Protein AF-A0A4S9K891-F1 (afdb_monomer)

Sequence (338 aa):
MLDEIPIQDQYVFTSLRYDGSMKRNAQNPVCCPDSKAAYLIKYHYERLVTAADHLGWYDTNKRLKGPVDLFTRIQTAVAEHKKKTGNKCPFKVRVCLRHSGKMEIGVEPIMATKQPLLFPTTLDLAKCSGEAASQHPIFKAVLDVLPTRTTTFTRDKTHYRTMYNYARQCAQIQSYQDAKEVILFNRDNQVMDGSITTPYFYRDGKWMTPHRDCGGQQGTTRRWAIDQGICHAGIIDISTIKHDEIIWLSNGVKGFFTARFVACNDRLARTPSYESRISHVSRSDSGIDEKHSLRPHQDEVAEDDIEPTRQKWTAEPGAEDFRNTAFTLDVFERALKL

InterPro domains:
  IPR001544 Aminotransferase class IV [PF01063] (38-257)
  IPR036038 Aminotransferase-like, PLP-dependent enzymes [SSF56752] (38-256)
  IPR043132 Branched-chain-amino-acid aminotransferase-like, C-terminal [G3DSA:3.20.10.10] (129-262)

Secondary structure (DSSP, 8-state):
---PPPTTT-EEEEEEEE-TTPPP-TTS--SSGGGGGBTTHHHHHHHHHHHHHHTT-HHHHHH--HHHHHHHHHHHHHHHHHHHH---S-EEEEEEEETT--EEEEEEE----SPPB-S-S---TTT--SGGG-SS-SEEEEE-SSPPPP-HHHHS-BS--HHHHHHHHHTT---SSSSEEEEEE-TTSBEEEESSSEEEEEETTEEEEE-GGGT----HHHHHHHHTTSSEEE--BGGGPPTT-EEEEEETTTEEEEEEE---HHHHTTS--GGGGSSSS-------------------------------------------------SSGGGS--

pLDDT: mean 79.16, std 25.82, range [25.12, 98.5]

Foldseek 3Di:
DPPDDPLQRKWFKAKAKFAQPQDDDPLQDDPDPSCSRTRNLQLRLVLRVVLCVVVVLVQLVVLSPHSVSVSVVQVVVVVVVCVVPVDNAMWIWMWIAGSNNDIDIDIHHDPDPFDFDADDLALPLVPDPGLLSDLDQPAEEEEFLDADAFDSCFAGRIPPLVVLVVSCVSVVNPDPPDSYWYWHFHPVQWTAAISAWWKWADDPNFIETEASVSRHYPASLNVSCVVSVRGYYDTDHNVPDDQQGWMWIAHNYRHIGIHGYHYDPVSNVSNPDPPPPPPPDDDDDDDDDDDDDDDDDDDDDDDDDDDDDDDDDDDDDDDDDDDDDDDDDDPPPVPPPD

Mean predicted aligned error: 12.57 Å

Structure (mmCIF, N/CA/C/O backbone):
data_AF-A0A4S9K891-F1
#
_entry.id   AF-A0A4S9K891-F1
#
loop_
_atom_site.group_PDB
_atom_site.id
_atom_site.type_symbol
_atom_site.label_atom_id
_atom_site.label_alt_id
_atom_site.label_comp_id
_atom_site.label_asym_id
_atom_site.label_entity_id
_atom_site.label_seq_id
_atom_site.pdbx_PDB_ins_code
_atom_site.Cartn_x
_atom_site.Cartn_y
_atom_site.Cartn_z
_atom_site.occupancy
_atom_site.B_iso_or_equiv
_atom_site.auth_seq_id
_atom_site.auth_comp_id
_atom_site.auth_asym_id
_atom_site.auth_atom_id
_atom_site.pdbx_PDB_model_num
ATOM 1 N N . MET A 1 1 ? 27.235 11.528 9.935 1.00 38.78 1 MET A N 1
ATOM 2 C CA . MET A 1 1 ? 26.208 10.704 10.598 1.00 38.78 1 MET A CA 1
ATOM 3 C C . MET A 1 1 ? 24.891 11.421 10.383 1.00 38.78 1 MET A C 1
ATOM 5 O O . MET A 1 1 ? 24.804 12.569 10.780 1.00 38.78 1 MET A O 1
ATOM 9 N N . LEU A 1 2 ? 23.947 10.844 9.632 1.00 41.75 2 LEU A N 1
ATOM 10 C CA . LEU A 1 2 ? 22.578 11.372 9.614 1.00 41.75 2 LEU A CA 1
ATOM 11 C C . LEU A 1 2 ? 22.010 11.072 10.999 1.00 41.75 2 LEU A C 1
ATOM 13 O O . LEU A 1 2 ? 22.026 9.902 11.377 1.00 41.75 2 LEU A O 1
ATOM 17 N N . ASP A 1 3 ? 21.615 12.106 11.737 1.00 45.03 3 ASP A N 1
ATOM 18 C CA . ASP A 1 3 ? 21.125 12.002 13.112 1.00 45.03 3 ASP A CA 1
ATOM 19 C C . ASP A 1 3 ? 20.138 10.838 13.240 1.00 45.03 3 ASP A C 1
ATOM 21 O O . ASP A 1 3 ? 19.097 10.800 12.574 1.00 45.03 3 ASP A O 1
ATOM 25 N N . GLU A 1 4 ? 20.502 9.838 14.044 1.00 72.62 4 GLU A N 1
ATOM 26 C CA . GLU A 1 4 ? 19.615 8.717 14.314 1.00 72.62 4 GLU A CA 1
ATOM 27 C C . GLU A 1 4 ? 18.370 9.266 15.010 1.00 72.62 4 GLU A C 1
ATOM 29 O O . GLU A 1 4 ? 18.454 9.887 16.069 1.00 72.62 4 GLU A O 1
ATOM 34 N N . ILE A 1 5 ? 17.203 9.063 14.392 1.00 78.00 5 ILE A N 1
ATOM 35 C CA . ILE A 1 5 ? 15.927 9.448 14.994 1.00 78.00 5 ILE A CA 1
ATOM 36 C C . ILE A 1 5 ? 15.831 8.725 16.341 1.00 78.00 5 ILE A C 1
ATOM 38 O O . ILE A 1 5 ? 15.883 7.486 16.347 1.00 78.00 5 ILE A O 1
ATOM 42 N N . PRO A 1 6 ? 15.675 9.449 17.464 1.00 85.56 6 PRO A N 1
ATOM 43 C CA . PRO A 1 6 ? 15.623 8.828 18.777 1.00 85.56 6 PRO A CA 1
ATOM 44 C C . PRO A 1 6 ? 14.535 7.755 18.837 1.00 85.56 6 PRO A C 1
ATOM 46 O O . PRO A 1 6 ? 13.458 7.927 18.264 1.00 85.56 6 PRO A O 1
ATOM 49 N N . ILE A 1 7 ? 14.783 6.642 19.533 1.00 85.12 7 ILE A N 1
ATOM 50 C CA . ILE A 1 7 ? 13.867 5.486 19.553 1.00 85.12 7 ILE A CA 1
ATOM 51 C C . ILE A 1 7 ? 12.434 5.857 19.979 1.00 85.12 7 ILE A C 1
ATOM 53 O O . ILE A 1 7 ? 11.468 5.270 19.492 1.00 85.12 7 ILE A O 1
ATOM 57 N N . GLN A 1 8 ? 12.277 6.876 20.830 1.00 85.12 8 GLN A N 1
ATOM 58 C CA . GLN A 1 8 ? 10.982 7.421 21.250 1.00 85.12 8 GLN A CA 1
ATOM 59 C C . GLN A 1 8 ? 10.178 8.074 20.109 1.00 85.12 8 GLN A C 1
ATOM 61 O O . GLN A 1 8 ? 8.939 8.065 20.122 1.00 85.12 8 GLN A O 1
ATOM 66 N N . ASP A 1 9 ? 10.874 8.597 19.103 1.00 86.56 9 ASP A N 1
ATOM 67 C CA . ASP A 1 9 ? 10.296 9.272 17.944 1.00 86.56 9 ASP A CA 1
ATOM 68 C C . ASP A 1 9 ? 10.039 8.311 16.785 1.00 86.56 9 ASP A C 1
ATOM 70 O O . ASP A 1 9 ? 9.237 8.604 15.892 1.00 86.56 9 ASP A O 1
ATOM 74 N N . GLN A 1 10 ? 10.642 7.123 16.839 1.00 92.00 10 GLN A N 1
ATOM 75 C CA . GLN A 1 10 ? 10.408 6.065 15.877 1.00 92.00 10 GLN A CA 1
ATOM 76 C C . GLN A 1 10 ? 9.012 5.457 16.043 1.00 92.00 10 GLN A C 1
ATOM 78 O O . GLN A 1 10 ? 8.522 5.171 17.138 1.00 92.00 10 GLN A O 1
ATOM 83 N N . TYR A 1 11 ? 8.365 5.201 14.910 1.00 94.50 11 TYR A N 1
ATOM 84 C CA . TYR A 1 11 ? 7.115 4.453 14.860 1.00 94.50 11 TYR A CA 1
ATOM 85 C C . TYR A 1 11 ? 7.029 3.578 13.610 1.00 94.50 11 TYR A C 1
ATOM 87 O O . TYR A 1 11 ? 7.582 3.900 12.549 1.00 94.50 11 TYR A O 1
ATOM 95 N N . VAL A 1 12 ? 6.281 2.486 13.733 1.00 95.69 12 VAL A N 1
ATOM 96 C CA . VAL A 1 12 ? 5.716 1.739 12.606 1.00 95.69 12 VAL A CA 1
ATOM 97 C C . VAL A 1 12 ? 4.295 2.227 12.379 1.00 95.69 12 VAL A C 1
ATOM 99 O O . VAL A 1 12 ? 3.642 2.725 13.297 1.00 95.69 12 VAL A O 1
ATOM 102 N N . PHE A 1 13 ? 3.797 2.156 11.150 1.00 97.25 13 PHE A N 1
ATOM 103 C CA . PHE A 1 13 ? 2.451 2.634 10.882 1.00 97.25 13 PHE A CA 1
ATOM 104 C C . PHE A 1 13 ? 1.720 1.852 9.809 1.00 97.25 13 PHE A C 1
ATOM 106 O O . PHE A 1 13 ? 2.273 1.182 8.939 1.00 97.25 13 PHE A O 1
ATOM 113 N N . THR A 1 14 ? 0.407 2.000 9.852 1.00 98.19 14 THR A N 1
ATOM 114 C CA . THR A 1 14 ? -0.519 1.424 8.899 1.00 98.19 14 THR A CA 1
ATOM 115 C C . THR A 1 14 ? -1.527 2.491 8.482 1.00 98.19 14 THR A C 1
ATOM 117 O O . THR A 1 14 ? -1.880 3.372 9.263 1.00 98.19 14 THR A O 1
ATOM 120 N N . SER A 1 15 ? -1.963 2.467 7.225 1.00 98.00 15 SER A N 1
ATOM 121 C CA . SER A 1 15 ? -3.046 3.330 6.747 1.00 98.00 15 SER A CA 1
ATOM 122 C C . SER A 1 15 ? -4.085 2.491 6.031 1.00 98.00 15 SER A C 1
ATOM 124 O O . SER A 1 15 ? -3.709 1.701 5.158 1.00 98.00 15 SER A O 1
ATOM 126 N N . LEU A 1 16 ? -5.349 2.657 6.418 1.00 97.81 16 LEU A N 1
ATOM 127 C CA . LEU A 1 16 ? -6.479 1.905 5.883 1.00 97.81 16 LEU A CA 1
ATOM 128 C C . LEU A 1 16 ? -7.693 2.795 5.593 1.00 97.81 16 LEU A C 1
ATOM 130 O O . LEU A 1 16 ? -7.817 3.895 6.135 1.00 97.81 16 LEU A O 1
ATOM 134 N N . ARG A 1 17 ? -8.599 2.293 4.754 1.00 97.06 17 ARG A N 1
ATOM 135 C CA . ARG A 1 17 ? -9.936 2.849 4.544 1.00 97.06 17 ARG A CA 1
ATOM 136 C C . ARG A 1 17 ? -10.886 2.356 5.632 1.00 97.06 17 ARG A C 1
ATOM 138 O O . ARG A 1 17 ? -11.039 1.151 5.821 1.00 97.06 17 ARG A O 1
ATOM 145 N N . TYR A 1 18 ? -11.563 3.289 6.288 1.00 96.81 18 TYR A N 1
ATOM 146 C CA . TYR A 1 18 ? -12.709 3.029 7.147 1.00 96.81 18 TYR A CA 1
ATOM 147 C C . TYR A 1 18 ? -13.971 3.576 6.481 1.00 96.81 18 TYR A C 1
ATOM 149 O O . TYR A 1 18 ? -14.090 4.777 6.253 1.00 96.81 18 TYR A O 1
ATOM 157 N N . ASP A 1 19 ? -14.929 2.714 6.179 1.00 94.12 19 ASP A N 1
ATOM 158 C CA . ASP A 1 19 ? -16.190 3.083 5.548 1.00 94.12 19 ASP A CA 1
ATOM 159 C C . ASP A 1 19 ? -17.351 2.400 6.272 1.00 94.12 19 ASP A C 1
ATOM 161 O O . ASP A 1 19 ? -17.593 1.205 6.120 1.00 94.12 19 ASP A O 1
ATOM 165 N N . GLY A 1 20 ? -18.092 3.179 7.065 1.00 90.88 20 GLY A N 1
ATOM 166 C CA . GLY A 1 20 ? -19.238 2.669 7.822 1.00 90.88 20 GLY A CA 1
ATOM 167 C C . GLY A 1 20 ? -20.405 2.199 6.947 1.00 90.88 20 GLY A C 1
ATOM 168 O O . GLY A 1 20 ? -21.270 1.485 7.445 1.00 90.88 20 GLY A O 1
ATOM 169 N N . SER A 1 21 ? -20.432 2.579 5.665 1.00 89.75 21 SER A N 1
ATOM 170 C CA . SER A 1 21 ? -21.439 2.127 4.700 1.00 89.75 21 SER A CA 1
ATOM 171 C C . SER A 1 21 ? -21.055 0.818 3.998 1.00 89.75 21 SER A C 1
ATOM 173 O O . SER A 1 21 ? -21.876 0.239 3.282 1.00 89.75 21 SER A O 1
ATOM 175 N N . MET A 1 22 ? -19.827 0.323 4.210 1.00 88.88 22 MET A N 1
ATOM 176 C CA . MET A 1 22 ? -19.338 -0.888 3.559 1.00 88.88 22 MET A CA 1
ATOM 177 C C . MET A 1 22 ? -20.196 -2.097 3.949 1.00 88.88 22 MET A C 1
ATOM 179 O O . MET A 1 22 ? -20.335 -2.457 5.124 1.00 88.88 22 MET A O 1
ATOM 183 N N . LYS A 1 23 ? -20.777 -2.746 2.935 1.00 87.62 23 LYS A N 1
ATOM 184 C CA . LYS A 1 23 ? -21.502 -4.008 3.108 1.00 87.62 23 LYS A CA 1
ATOM 185 C C . LYS A 1 23 ? -20.521 -5.117 3.486 1.00 87.62 23 LYS A C 1
ATOM 187 O O . LYS A 1 23 ? -19.347 -5.079 3.122 1.00 87.62 23 LYS A O 1
ATOM 192 N N . ARG A 1 24 ? -21.013 -6.128 4.207 1.00 86.75 24 ARG A N 1
ATOM 193 C CA . ARG A 1 24 ? -20.214 -7.319 4.515 1.00 86.75 24 ARG A CA 1
ATOM 194 C C . ARG A 1 24 ? -19.778 -7.967 3.199 1.00 86.75 24 ARG A C 1
ATOM 196 O O . ARG A 1 24 ? -20.611 -8.218 2.336 1.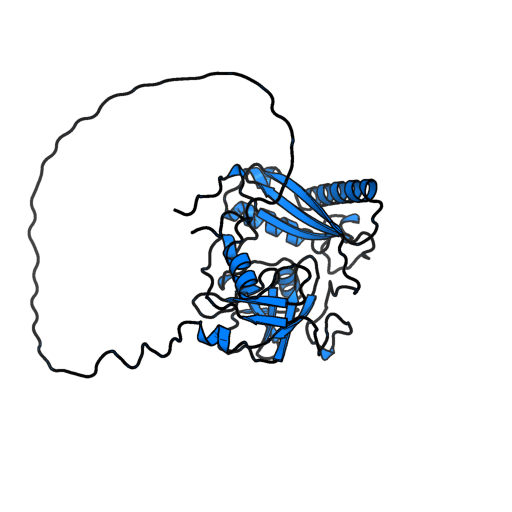00 86.75 24 ARG A O 1
ATOM 203 N N . ASN A 1 25 ? -18.486 -8.232 3.074 1.00 86.38 25 ASN A N 1
ATOM 204 C CA . ASN A 1 25 ? -17.896 -8.932 1.943 1.00 86.38 25 ASN A CA 1
ATOM 205 C C . ASN A 1 25 ? -17.096 -10.116 2.501 1.00 86.38 25 ASN A C 1
ATOM 207 O O . ASN A 1 25 ? -16.329 -9.933 3.444 1.00 86.38 25 ASN A O 1
ATOM 211 N N . ALA A 1 26 ? -17.295 -11.314 1.948 1.00 87.56 26 ALA A N 1
ATOM 212 C CA . ALA A 1 26 ? -16.595 -12.523 2.384 1.00 87.56 26 ALA A CA 1
ATOM 213 C C . ALA A 1 26 ? -15.068 -12.423 2.210 1.00 87.56 26 ALA A C 1
ATOM 215 O O . ALA A 1 26 ? -14.322 -13.009 2.987 1.00 87.56 26 ALA A O 1
ATOM 216 N N . GLN A 1 27 ? -14.609 -11.630 1.239 1.00 87.94 27 GLN A N 1
ATOM 217 C CA . GLN A 1 27 ? -13.196 -11.379 0.961 1.00 87.94 27 GLN A CA 1
ATOM 218 C C . GLN A 1 27 ? -12.569 -10.340 1.903 1.00 87.94 27 GLN A C 1
ATOM 220 O O . GLN A 1 27 ? -11.350 -10.184 1.891 1.00 87.94 27 GLN A O 1
ATOM 225 N N . ASN A 1 28 ? -13.358 -9.624 2.719 1.00 89.69 28 ASN A N 1
ATOM 226 C CA . ASN A 1 28 ? -12.824 -8.771 3.780 1.00 89.69 28 ASN A CA 1
ATOM 227 C C . ASN A 1 28 ? -12.731 -9.584 5.082 1.00 89.69 28 ASN A C 1
ATOM 229 O O . ASN A 1 28 ? -13.765 -9.783 5.727 1.00 89.69 28 ASN A O 1
ATOM 233 N N . PRO A 1 29 ? -11.545 -10.062 5.504 1.00 86.38 29 PRO A N 1
ATOM 234 C CA . PRO A 1 29 ? -11.434 -10.832 6.736 1.00 86.38 29 PRO A CA 1
ATOM 235 C C . PRO A 1 29 ? -11.768 -9.954 7.942 1.00 86.38 29 PRO A C 1
ATOM 237 O O . PRO A 1 29 ? -11.012 -9.055 8.319 1.00 86.38 29 PRO A O 1
ATOM 240 N N . VAL A 1 30 ? -12.916 -10.243 8.547 1.00 88.31 30 VAL A N 1
ATOM 241 C CA . VAL A 1 30 ? -13.419 -9.563 9.740 1.00 88.31 30 VAL A CA 1
ATOM 242 C C . VAL A 1 30 ? -12.829 -10.180 11.009 1.00 88.31 30 VAL A C 1
ATOM 244 O O . VAL A 1 30 ? -12.672 -11.395 11.100 1.00 88.31 30 VAL A O 1
ATOM 247 N N . CYS A 1 31 ? -12.521 -9.348 12.006 1.00 89.00 31 CYS A N 1
ATOM 248 C CA . CYS A 1 31 ? -12.166 -9.793 13.361 1.00 89.00 31 CYS A CA 1
ATOM 249 C C . CYS A 1 31 ? -13.372 -9.794 14.318 1.00 89.00 31 CYS A C 1
ATOM 251 O O . CYS A 1 31 ? -13.362 -10.492 15.325 1.00 89.00 31 CYS A O 1
ATOM 253 N N . CYS A 1 32 ? -14.418 -9.035 13.990 1.00 89.12 32 CYS A N 1
ATOM 254 C CA . CYS A 1 32 ? -15.720 -9.000 14.661 1.00 89.12 32 CYS A CA 1
ATOM 255 C C . CYS A 1 32 ? -16.811 -8.520 13.671 1.00 89.12 32 CYS A C 1
ATOM 257 O O . CYS A 1 32 ? -16.459 -7.971 12.619 1.00 89.12 32 CYS A O 1
ATOM 259 N N . PRO A 1 33 ? -18.120 -8.685 13.952 1.00 84.75 33 PRO A N 1
ATOM 260 C CA . PRO A 1 33 ? -19.192 -8.305 13.018 1.00 84.75 33 PRO A CA 1
ATOM 261 C C . PRO A 1 33 ? -19.110 -6.863 12.484 1.00 84.75 33 PRO A C 1
ATOM 263 O O . PRO A 1 33 ? -19.353 -6.626 11.296 1.00 84.75 33 PRO A O 1
ATOM 266 N N . ASP A 1 34 ? -18.692 -5.917 13.327 1.00 85.69 34 ASP A N 1
ATOM 267 C CA . ASP A 1 34 ? -18.594 -4.493 12.980 1.00 85.69 34 ASP A CA 1
ATOM 268 C C . ASP A 1 34 ? -17.342 -4.142 12.170 1.00 85.69 34 ASP A C 1
ATOM 270 O O . ASP A 1 34 ? -17.310 -3.135 11.456 1.00 85.69 34 ASP A O 1
ATOM 274 N N . SER A 1 35 ? -16.327 -5.008 12.196 1.00 90.88 35 SER A N 1
ATOM 275 C CA . SER A 1 35 ? -15.058 -4.771 11.501 1.00 90.88 35 SER A CA 1
ATOM 276 C C . SER A 1 35 ? -15.151 -4.792 9.976 1.00 90.88 35 SER A C 1
ATOM 278 O O . SER A 1 35 ? -14.193 -4.413 9.307 1.00 90.88 35 SER A O 1
ATOM 280 N N . LYS A 1 36 ? -16.327 -5.110 9.411 1.00 92.88 36 LYS A N 1
ATOM 281 C CA . LYS A 1 36 ? -16.625 -4.948 7.976 1.00 92.88 36 LYS A CA 1
ATOM 282 C C . LYS A 1 36 ? -16.351 -3.529 7.462 1.00 92.88 36 LYS A C 1
ATOM 284 O O . LYS A 1 36 ? -16.048 -3.372 6.286 1.00 92.88 36 LYS A O 1
ATOM 289 N N . ALA A 1 37 ? -16.450 -2.520 8.334 1.00 94.06 37 ALA A N 1
ATOM 290 C CA . ALA A 1 37 ? -16.191 -1.126 7.987 1.00 94.06 37 ALA A CA 1
ATOM 291 C C . ALA A 1 37 ? -14.698 -0.826 7.780 1.00 94.06 37 ALA A C 1
ATOM 293 O O . ALA A 1 37 ? -14.356 0.133 7.093 1.00 94.06 37 ALA A O 1
ATOM 294 N N . ALA A 1 38 ? -13.803 -1.623 8.366 1.00 96.44 38 ALA A N 1
ATOM 295 C CA . ALA A 1 38 ? -12.364 -1.468 8.220 1.00 96.44 38 ALA A CA 1
ATOM 296 C C . ALA A 1 38 ? -11.856 -2.387 7.103 1.00 96.44 38 ALA A C 1
ATOM 298 O O . ALA A 1 38 ? -11.936 -3.614 7.183 1.00 96.44 38 ALA A O 1
ATOM 299 N N . TYR A 1 39 ? -11.326 -1.788 6.041 1.00 97.06 39 TYR A N 1
ATOM 300 C CA . TYR A 1 39 ? -10.814 -2.535 4.899 1.00 97.06 39 TYR A CA 1
ATOM 301 C C . TYR A 1 39 ? -9.554 -3.326 5.290 1.00 97.06 39 TYR A C 1
ATOM 303 O O . TYR A 1 39 ? -8.565 -2.735 5.720 1.00 97.06 39 TYR A O 1
ATOM 311 N N . LEU A 1 40 ? -9.597 -4.658 5.146 1.00 96.88 40 LEU A N 1
ATOM 312 C CA . LEU A 1 40 ? -8.491 -5.601 5.377 1.00 96.88 40 LEU A CA 1
ATOM 313 C C . LEU A 1 40 ? -7.872 -5.541 6.785 1.00 96.88 40 LEU A C 1
ATOM 315 O O . LEU A 1 40 ? -6.660 -5.710 6.943 1.00 96.88 40 LEU A O 1
ATOM 319 N N . ILE A 1 41 ? -8.681 -5.300 7.823 1.00 96.50 41 ILE A N 1
ATOM 320 C CA . ILE A 1 41 ? -8.200 -5.027 9.190 1.00 96.50 41 ILE A CA 1
ATOM 321 C C . ILE A 1 41 ? -7.214 -6.075 9.730 1.00 96.50 41 ILE A C 1
ATOM 323 O O . ILE A 1 41 ? -6.214 -5.706 10.347 1.00 96.50 41 ILE A O 1
ATOM 327 N N . LYS A 1 42 ? -7.434 -7.365 9.440 1.00 94.75 42 LYS A N 1
ATOM 328 C CA . LYS A 1 42 ? -6.537 -8.454 9.857 1.00 94.75 42 LYS A CA 1
ATOM 329 C C . LYS A 1 42 ? -5.122 -8.282 9.289 1.00 94.75 42 LYS A C 1
ATOM 331 O O . LYS A 1 42 ? -4.154 -8.321 10.042 1.00 94.75 42 LYS A O 1
ATOM 336 N N . TYR A 1 43 ? -5.007 -7.979 7.996 1.00 97.19 43 TYR A N 1
ATOM 337 C CA . TYR A 1 43 ? -3.720 -7.720 7.345 1.00 97.19 43 TYR A CA 1
ATOM 338 C C . TYR A 1 43 ? -3.033 -6.470 7.901 1.00 97.19 43 TYR A C 1
ATOM 340 O O . TYR A 1 43 ? -1.809 -6.420 8.010 1.00 97.19 43 TYR A O 1
ATOM 348 N N . HIS A 1 44 ? -3.810 -5.441 8.252 1.00 97.62 44 HIS A N 1
ATOM 349 C CA . HIS A 1 44 ? -3.278 -4.224 8.861 1.00 97.62 44 HIS A CA 1
ATOM 350 C C . HIS A 1 44 ? -2.741 -4.466 10.279 1.00 97.62 44 HIS A C 1
ATOM 352 O O . HIS A 1 44 ? -1.704 -3.893 10.612 1.00 97.62 44 HIS A O 1
ATOM 358 N N . TYR A 1 45 ? -3.409 -5.310 11.074 1.00 96.38 45 TYR A N 1
ATOM 359 C CA . TYR A 1 45 ? -2.928 -5.761 12.383 1.00 96.38 45 TYR A CA 1
ATOM 360 C C . TYR A 1 45 ? -1.620 -6.547 12.252 1.00 96.38 45 TYR A C 1
ATOM 362 O O . TYR A 1 45 ? -0.618 -6.167 12.848 1.00 96.38 45 TYR A O 1
ATOM 370 N N . GLU A 1 46 ? -1.599 -7.580 11.409 1.00 95.38 46 GLU A N 1
ATOM 371 C CA . GLU A 1 46 ? -0.416 -8.430 11.228 1.00 95.38 46 GLU A CA 1
ATOM 372 C C . GLU A 1 46 ? 0.779 -7.626 10.707 1.00 95.38 46 GLU A C 1
ATOM 374 O O . GLU A 1 46 ? 1.889 -7.811 11.186 1.00 95.38 46 GLU A O 1
ATOM 379 N N . ARG A 1 47 ? 0.559 -6.656 9.805 1.00 96.12 47 ARG A N 1
ATOM 380 C CA . ARG A 1 47 ? 1.622 -5.743 9.357 1.00 96.12 47 ARG A CA 1
ATOM 381 C C . ARG A 1 47 ? 2.250 -4.955 10.508 1.00 96.12 47 ARG A C 1
ATOM 383 O O . ARG A 1 47 ? 3.455 -4.738 10.486 1.00 96.12 47 ARG A O 1
ATOM 390 N N . LEU A 1 48 ? 1.448 -4.473 11.461 1.00 95.50 48 LEU A N 1
ATOM 391 C CA . LEU A 1 48 ? 1.969 -3.730 12.612 1.00 95.50 48 LEU A CA 1
ATOM 392 C C . LEU A 1 48 ? 2.792 -4.637 13.530 1.00 95.50 48 LEU A C 1
ATOM 394 O O . LEU A 1 48 ? 3.876 -4.233 13.933 1.00 95.50 48 LEU A O 1
ATOM 398 N N . VAL A 1 49 ? 2.291 -5.843 13.812 1.00 93.94 49 VAL A N 1
ATOM 399 C CA . VAL A 1 49 ? 2.981 -6.837 14.650 1.00 93.94 49 VAL A CA 1
ATOM 400 C C . VAL A 1 49 ? 4.302 -7.252 14.009 1.00 93.94 49 VAL A C 1
ATOM 402 O O . VAL A 1 49 ? 5.347 -7.089 14.620 1.00 93.94 49 VAL A O 1
ATOM 405 N N . THR A 1 50 ? 4.285 -7.664 12.738 1.00 93.31 50 THR A N 1
ATOM 406 C CA . THR A 1 50 ? 5.498 -8.067 12.013 1.00 93.31 50 THR A CA 1
ATOM 407 C C . THR A 1 50 ? 6.540 -6.947 11.955 1.00 93.31 50 THR A C 1
ATOM 409 O O . THR A 1 50 ? 7.722 -7.201 12.158 1.00 93.31 50 THR A O 1
ATOM 412 N N . ALA A 1 51 ? 6.119 -5.700 11.721 1.00 93.81 51 ALA A N 1
ATOM 413 C CA . ALA A 1 51 ? 7.046 -4.572 11.703 1.00 93.81 51 ALA A CA 1
ATOM 414 C C . ALA A 1 51 ? 7.640 -4.278 13.093 1.00 93.81 51 ALA A C 1
ATOM 416 O O . ALA A 1 51 ? 8.812 -3.929 13.192 1.00 93.81 51 ALA A O 1
ATOM 417 N N . ALA A 1 52 ? 6.850 -4.418 14.163 1.00 92.88 52 ALA A N 1
ATOM 418 C CA . ALA A 1 52 ? 7.340 -4.291 15.534 1.00 92.88 52 ALA A CA 1
ATOM 419 C C . ALA A 1 52 ? 8.318 -5.428 15.892 1.00 92.88 52 ALA A C 1
ATOM 421 O O . ALA A 1 52 ? 9.362 -5.160 16.484 1.00 92.88 52 ALA A O 1
ATOM 422 N N . ASP A 1 53 ? 8.028 -6.664 15.471 1.00 91.12 53 ASP A N 1
ATOM 423 C CA . ASP A 1 53 ? 8.896 -7.835 15.659 1.00 91.12 53 ASP A CA 1
ATOM 424 C C . ASP A 1 53 ? 10.259 -7.652 14.991 1.00 91.12 53 ASP A C 1
ATOM 426 O O . ASP A 1 53 ? 11.292 -7.842 15.630 1.00 91.12 53 ASP A O 1
ATOM 430 N N . HIS A 1 54 ? 10.284 -7.225 13.724 1.00 91.12 54 HIS A N 1
ATOM 431 C CA . HIS A 1 54 ? 11.534 -6.983 12.996 1.00 91.12 54 HIS A CA 1
ATOM 432 C C . HIS A 1 54 ? 12.412 -5.897 13.637 1.00 91.12 54 HIS A C 1
ATOM 434 O O . HIS A 1 54 ? 13.621 -5.880 13.407 1.00 91.12 54 HIS A O 1
ATOM 440 N N . LEU A 1 55 ? 11.818 -4.994 14.422 1.00 90.06 55 LEU A N 1
ATOM 441 C CA . LEU A 1 55 ? 12.525 -3.945 15.158 1.00 90.06 55 LEU A CA 1
ATOM 442 C C . LEU A 1 55 ? 12.824 -4.331 16.620 1.00 90.06 55 LEU A C 1
ATOM 444 O O . LEU A 1 55 ? 13.424 -3.537 17.340 1.00 90.06 55 LEU A O 1
ATOM 448 N N . GLY A 1 56 ? 12.418 -5.523 17.073 1.00 90.06 56 GLY A N 1
ATOM 449 C CA . GLY A 1 56 ? 12.624 -5.997 18.446 1.00 90.06 56 GLY A CA 1
ATOM 450 C C . GLY A 1 56 ? 11.717 -5.335 19.492 1.00 90.06 56 GLY A C 1
ATOM 451 O O . GLY A 1 56 ? 12.040 -5.330 20.678 1.00 90.06 56 GLY A O 1
ATOM 452 N N . TRP A 1 57 ? 10.584 -4.755 19.089 1.00 91.00 57 TRP A N 1
ATOM 453 C CA . TRP A 1 57 ? 9.701 -3.978 19.970 1.00 91.00 57 TRP A CA 1
ATOM 454 C C . TRP A 1 57 ? 8.716 -4.880 20.732 1.00 91.00 57 TRP A C 1
ATOM 456 O O . TRP A 1 57 ? 7.498 -4.740 20.625 1.00 91.00 57 TRP A O 1
ATOM 466 N N . TYR A 1 58 ? 9.216 -5.824 21.530 1.00 82.62 58 TYR A N 1
ATOM 467 C CA . TYR A 1 58 ? 8.381 -6.854 22.169 1.00 82.62 58 TYR A CA 1
ATOM 468 C C . TYR A 1 58 ? 7.299 -6.300 23.111 1.00 82.62 58 TYR A C 1
ATOM 470 O O . TYR A 1 58 ? 6.195 -6.845 23.190 1.00 82.62 58 TYR A O 1
ATOM 478 N N . ASP A 1 59 ? 7.565 -5.188 23.800 1.00 78.75 59 ASP A N 1
ATOM 479 C CA . ASP A 1 59 ? 6.573 -4.553 24.676 1.00 78.75 59 ASP A CA 1
ATOM 480 C C . ASP A 1 59 ? 5.404 -3.940 23.899 1.00 78.75 59 ASP A C 1
ATOM 482 O O . ASP A 1 59 ? 4.279 -3.880 24.402 1.00 78.75 59 ASP A O 1
ATOM 486 N N . THR A 1 60 ? 5.634 -3.558 22.642 1.00 76.81 60 THR A N 1
ATOM 487 C CA . THR A 1 60 ? 4.571 -3.108 21.741 1.00 76.81 60 THR A CA 1
ATOM 488 C C . THR A 1 60 ? 3.564 -4.227 21.481 1.00 76.81 60 THR A C 1
ATOM 490 O O . THR A 1 60 ? 2.354 -4.000 21.574 1.00 76.81 60 THR A O 1
ATOM 493 N N . ASN A 1 61 ? 4.037 -5.452 21.246 1.00 72.81 61 ASN A N 1
ATOM 494 C CA . ASN A 1 61 ? 3.163 -6.601 20.998 1.00 72.81 61 ASN A CA 1
ATOM 495 C C . ASN A 1 61 ? 2.317 -6.974 22.215 1.00 72.81 61 ASN A C 1
ATOM 497 O O . ASN A 1 61 ? 1.157 -7.345 22.059 1.00 72.81 61 ASN A O 1
ATOM 501 N N . LYS A 1 62 ? 2.845 -6.804 23.434 1.00 77.50 62 LYS A N 1
ATOM 502 C CA . LYS A 1 62 ? 2.062 -7.004 24.667 1.00 77.50 62 LYS A CA 1
ATOM 503 C C . LYS A 1 62 ? 0.900 -6.012 24.783 1.00 77.50 62 LYS A C 1
ATOM 505 O O . LYS A 1 62 ? -0.138 -6.340 25.358 1.00 77.50 62 LYS A O 1
ATOM 510 N N . ARG A 1 63 ? 1.064 -4.787 24.266 1.00 83.38 63 ARG A N 1
ATOM 511 C CA . ARG A 1 63 ? 0.027 -3.742 24.326 1.00 83.38 63 ARG A CA 1
ATOM 512 C C . ARG A 1 63 ? -1.027 -3.876 23.235 1.00 83.38 63 ARG A C 1
ATOM 514 O O . ARG A 1 63 ? -2.169 -3.484 23.470 1.00 83.38 63 ARG A O 1
ATOM 521 N N . LEU A 1 64 ? -0.673 -4.427 22.077 1.00 86.62 64 LEU A N 1
ATOM 522 C CA . LEU A 1 64 ? -1.605 -4.652 20.979 1.00 86.62 64 LEU A CA 1
ATOM 523 C C . LEU A 1 64 ? -2.326 -6.000 21.147 1.00 86.62 64 LEU A C 1
ATOM 525 O O . LEU A 1 64 ? -1.879 -7.035 20.654 1.00 86.62 64 LEU A O 1
ATOM 529 N N . LYS A 1 65 ? -3.484 -5.982 21.819 1.00 87.94 65 LYS A N 1
ATOM 530 C CA . LYS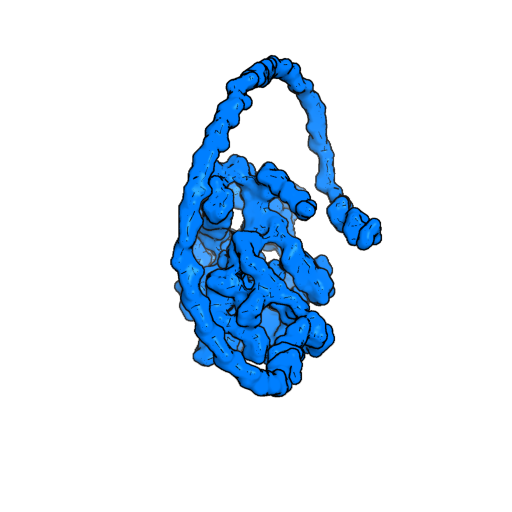 A 1 65 ? -4.225 -7.184 22.257 1.00 87.94 65 LYS A CA 1
ATOM 531 C C . LYS A 1 65 ? -5.058 -7.843 21.144 1.00 87.94 65 LYS A C 1
ATOM 533 O O . LYS A 1 65 ? -6.217 -8.202 21.343 1.00 87.94 65 LYS A O 1
ATOM 538 N N . GLY A 1 66 ? -4.483 -7.982 19.954 1.00 91.75 66 GLY A N 1
ATOM 539 C CA . GLY A 1 66 ? -5.131 -8.623 18.810 1.00 91.75 66 GLY A CA 1
ATOM 540 C C . GLY A 1 66 ? -5.864 -7.669 17.853 1.00 91.75 66 GLY A C 1
ATOM 541 O O . GLY A 1 66 ? -5.974 -6.463 18.096 1.00 91.75 66 GLY A O 1
ATOM 542 N N . PRO A 1 67 ? -6.400 -8.205 16.740 1.00 93.75 67 PRO A N 1
ATOM 543 C CA . PRO A 1 67 ? -7.064 -7.411 15.706 1.00 93.75 67 PRO A CA 1
ATOM 544 C C . PRO A 1 67 ? -8.392 -6.791 16.168 1.00 93.75 67 PRO A C 1
ATOM 546 O O . PRO A 1 67 ? -8.816 -5.786 15.599 1.00 93.75 67 PRO A O 1
ATOM 549 N N . VAL A 1 68 ? -9.049 -7.361 17.186 1.00 95.38 68 VAL A N 1
ATOM 550 C CA . VAL A 1 68 ? -10.264 -6.781 17.786 1.00 95.38 68 VAL A CA 1
ATOM 551 C C . VAL A 1 68 ? -9.923 -5.517 18.577 1.00 95.38 68 VAL A C 1
ATOM 553 O O . VAL A 1 68 ? -10.570 -4.499 18.368 1.00 95.38 68 VAL A O 1
ATOM 556 N N . ASP A 1 69 ? -8.871 -5.534 19.406 1.00 94.69 69 ASP A N 1
ATOM 557 C CA . ASP A 1 69 ? -8.411 -4.343 20.143 1.00 94.69 69 ASP A CA 1
ATOM 558 C C . ASP A 1 69 ? -8.017 -3.207 19.186 1.00 94.69 69 ASP A C 1
ATOM 560 O O . ASP A 1 69 ? -8.452 -2.068 19.362 1.00 94.69 69 ASP A O 1
ATOM 564 N N . LEU A 1 70 ? -7.278 -3.524 18.113 1.00 95.75 70 LEU A N 1
ATOM 565 C CA . LEU A 1 70 ? -6.957 -2.546 17.069 1.00 95.75 70 LEU A CA 1
ATOM 566 C C . LEU A 1 70 ? -8.226 -1.940 16.451 1.00 95.75 70 LEU A C 1
ATOM 568 O O . LEU A 1 70 ? -8.319 -0.719 16.307 1.00 95.75 70 LEU A O 1
ATOM 572 N N . PHE A 1 71 ? -9.197 -2.780 16.082 1.00 97.25 71 PHE A N 1
ATOM 573 C CA . PHE A 1 71 ? -10.445 -2.310 15.491 1.00 97.25 71 PHE A CA 1
ATOM 574 C C . PHE A 1 71 ? -11.238 -1.423 16.455 1.00 97.25 71 PHE A C 1
ATOM 576 O O . PHE A 1 71 ? -11.662 -0.344 16.049 1.00 97.25 71 PHE A O 1
ATOM 583 N N . THR A 1 72 ? -11.384 -1.818 17.722 1.00 96.75 72 THR A N 1
ATOM 584 C CA . THR A 1 72 ? -12.092 -1.030 18.741 1.00 96.75 72 THR A CA 1
ATOM 585 C C . THR A 1 72 ? -11.475 0.359 18.891 1.00 96.75 72 THR A C 1
ATOM 587 O O . THR A 1 72 ? -12.191 1.357 18.870 1.00 96.75 72 THR A O 1
ATOM 590 N N . ARG A 1 73 ? -10.139 0.462 18.950 1.00 96.69 73 ARG A N 1
ATOM 591 C CA . ARG A 1 73 ? -9.439 1.760 19.025 1.00 96.69 73 ARG A CA 1
ATOM 592 C C . ARG A 1 73 ? -9.687 2.624 17.786 1.00 96.69 73 ARG A C 1
ATOM 594 O O . ARG A 1 73 ? -9.934 3.822 17.915 1.00 96.69 73 ARG A O 1
ATOM 601 N N . ILE A 1 74 ? -9.658 2.024 16.593 1.00 97.88 74 ILE A N 1
ATOM 602 C CA . ILE A 1 74 ? -9.989 2.713 15.335 1.00 97.88 74 ILE A CA 1
ATOM 603 C C . ILE A 1 74 ? -11.442 3.201 15.350 1.00 97.88 74 ILE A C 1
ATOM 605 O O . ILE A 1 74 ? -11.706 4.347 14.992 1.00 97.88 74 ILE A O 1
ATOM 609 N N . GLN A 1 75 ? -12.379 2.349 15.764 1.00 97.12 75 GLN A N 1
ATOM 610 C CA . GLN A 1 75 ? -13.802 2.667 15.809 1.00 97.12 75 GLN A CA 1
ATOM 611 C C . GLN A 1 75 ? -14.074 3.841 16.756 1.00 97.12 75 GLN A C 1
ATOM 613 O O . GLN A 1 75 ? -14.797 4.760 16.371 1.00 97.12 75 GLN A O 1
ATOM 618 N N . THR A 1 76 ? -13.446 3.858 17.937 1.00 97.62 76 THR A N 1
ATOM 619 C CA . THR A 1 76 ? -13.514 4.980 18.886 1.00 97.62 76 THR A CA 1
ATOM 620 C C . THR A 1 76 ? -12.998 6.273 18.259 1.00 97.62 76 THR A C 1
ATOM 622 O O . THR A 1 76 ? -13.735 7.257 18.214 1.00 97.62 76 THR A O 1
ATOM 625 N N . ALA A 1 77 ? -11.792 6.262 17.679 1.00 98.00 77 ALA A N 1
ATOM 626 C CA . ALA A 1 77 ? -11.205 7.449 17.052 1.00 98.00 77 ALA A CA 1
ATOM 627 C C . ALA A 1 77 ? -12.067 7.991 15.893 1.00 98.00 77 ALA A C 1
ATOM 629 O O . ALA A 1 77 ? -12.250 9.200 15.743 1.00 98.00 77 ALA A O 1
ATOM 630 N N . VAL A 1 78 ? -12.650 7.104 15.078 1.00 97.38 78 VAL A N 1
ATOM 631 C CA . VAL A 1 78 ? -13.573 7.502 14.006 1.00 97.38 78 VAL A CA 1
ATOM 632 C C . VAL A 1 78 ? -14.877 8.063 14.578 1.00 97.38 78 VAL A C 1
ATOM 634 O O . VAL A 1 78 ? -15.377 9.064 14.067 1.00 97.38 78 VAL A O 1
ATOM 637 N N . ALA A 1 79 ? -15.443 7.458 15.625 1.00 96.31 79 ALA A N 1
ATOM 638 C CA . ALA A 1 79 ? -16.662 7.951 16.263 1.00 96.31 79 ALA A CA 1
ATOM 639 C C . ALA A 1 79 ? -16.464 9.349 16.872 1.00 96.31 79 ALA A C 1
ATOM 641 O O . ALA A 1 79 ? -17.314 10.221 16.688 1.00 96.31 79 ALA A O 1
ATOM 642 N N . GLU A 1 80 ? -15.332 9.590 17.532 1.00 97.00 80 GLU A N 1
ATOM 643 C CA . GLU A 1 80 ? -14.944 10.907 18.052 1.00 97.00 80 GLU A CA 1
ATOM 644 C C . GLU A 1 80 ? -14.778 11.934 16.927 1.00 97.00 80 GLU A C 1
ATOM 646 O O . GLU A 1 80 ? -15.343 13.028 16.994 1.00 97.00 80 GLU A O 1
ATOM 651 N N . HIS A 1 81 ? -14.084 11.567 15.845 1.00 96.38 81 HIS A N 1
ATOM 652 C CA . HIS A 1 81 ? -13.919 12.441 14.684 1.00 96.38 81 HIS A CA 1
ATOM 653 C C . HIS A 1 81 ? -15.266 12.806 14.039 1.00 96.38 81 HIS A C 1
ATOM 655 O O . HIS A 1 81 ? -15.498 13.969 13.702 1.00 96.38 81 HIS A O 1
ATOM 661 N N . LYS A 1 82 ? -16.183 11.837 13.907 1.00 95.19 82 LYS A N 1
ATOM 662 C CA . LYS A 1 82 ? -17.549 12.065 13.408 1.00 95.19 82 LYS A CA 1
ATOM 663 C C . LYS A 1 82 ? -18.334 13.018 14.304 1.00 95.19 82 LYS A C 1
ATOM 665 O O . LYS A 1 82 ? -18.981 13.921 13.785 1.00 95.19 82 LYS A O 1
ATOM 670 N N . LYS A 1 83 ? -18.262 12.848 15.630 1.00 95.44 83 LYS A N 1
ATOM 671 C CA . LYS A 1 83 ? -18.913 13.753 16.593 1.00 95.44 83 LYS A CA 1
ATOM 672 C C . LYS A 1 83 ? -18.380 15.181 16.471 1.00 95.44 83 LYS A C 1
ATOM 674 O O . LYS A 1 83 ? -19.165 16.118 16.499 1.00 95.44 83 LYS A O 1
ATOM 679 N N . LYS A 1 84 ? -17.064 15.342 16.294 1.00 94.69 84 LYS A N 1
ATOM 680 C CA . LYS A 1 84 ? -16.410 16.655 16.187 1.00 94.69 84 LYS A CA 1
ATOM 681 C C . LYS A 1 84 ? -16.698 17.379 14.868 1.00 94.69 84 LYS A C 1
ATOM 683 O O . LYS A 1 84 ? -16.814 18.596 14.862 1.00 94.69 84 LYS A O 1
ATOM 688 N N . THR A 1 85 ? -16.755 16.653 13.752 1.00 93.38 85 THR A N 1
ATOM 689 C CA . THR A 1 85 ? -16.808 17.254 12.403 1.00 93.38 85 THR A CA 1
ATOM 690 C C . THR A 1 85 ? -18.172 17.158 11.725 1.00 93.38 85 THR A C 1
ATOM 692 O O . THR A 1 85 ? -18.390 17.813 10.712 1.00 93.38 85 THR A O 1
ATOM 695 N N . GLY A 1 86 ? -19.071 16.295 12.208 1.00 90.12 86 GLY A N 1
ATOM 696 C CA . GLY A 1 86 ? -20.324 15.954 11.525 1.00 90.12 86 GLY A CA 1
ATOM 697 C C . GLY A 1 86 ? -20.140 15.150 10.229 1.00 90.12 86 GLY A C 1
ATOM 698 O O . GLY A 1 86 ? -21.124 14.816 9.565 1.00 90.12 86 GLY A O 1
ATOM 699 N N . ASN A 1 87 ? -18.900 14.816 9.852 1.00 85.75 87 ASN A N 1
ATOM 700 C CA . ASN A 1 87 ? -18.601 14.183 8.576 1.00 85.75 87 ASN A CA 1
ATOM 701 C C . ASN A 1 87 ? -19.082 12.719 8.544 1.00 85.75 87 ASN A C 1
ATOM 703 O O . ASN A 1 87 ? -18.853 11.950 9.478 1.00 85.75 87 ASN A O 1
ATOM 707 N N . LYS A 1 88 ? -19.735 12.316 7.450 1.00 84.81 88 LYS A N 1
ATOM 708 C CA . LYS A 1 88 ? -20.243 10.951 7.228 1.00 84.81 88 LYS A CA 1
ATOM 709 C C . LYS A 1 88 ? -19.521 10.194 6.104 1.00 84.81 88 LYS A C 1
ATOM 711 O O . LYS A 1 88 ? -19.886 9.053 5.832 1.00 84.81 88 LYS A O 1
ATOM 716 N N . CYS A 1 89 ? -18.528 10.802 5.456 1.00 88.38 89 CYS A N 1
ATOM 717 C CA . CYS A 1 89 ? -17.780 10.188 4.362 1.00 88.38 89 CYS A CA 1
ATOM 718 C C . CYS A 1 89 ? -16.885 9.026 4.844 1.00 88.38 89 CYS A C 1
ATOM 720 O O . CYS A 1 89 ? -16.663 8.862 6.047 1.00 88.38 89 CYS A O 1
ATOM 722 N N . PRO A 1 90 ? -16.364 8.197 3.924 1.00 94.00 90 PRO A N 1
ATOM 723 C CA . PRO A 1 90 ? -15.291 7.261 4.238 1.00 94.00 90 PRO A CA 1
ATOM 724 C C . PRO A 1 90 ? -14.036 7.993 4.731 1.00 94.00 90 PRO A C 1
ATOM 726 O O . PRO A 1 90 ? -13.702 9.069 4.243 1.00 94.00 90 PRO A O 1
ATOM 729 N N . PHE A 1 91 ? -13.289 7.377 5.643 1.00 96.81 91 PHE A N 1
ATOM 730 C CA . PHE A 1 91 ? -12.086 7.953 6.238 1.00 96.81 91 PHE A CA 1
ATOM 731 C C . PHE A 1 91 ? -10.833 7.169 5.868 1.00 96.81 91 PHE A C 1
ATOM 733 O O . PHE A 1 91 ? -10.841 5.941 5.774 1.00 96.81 91 PHE A O 1
ATOM 740 N N . LYS A 1 92 ? -9.723 7.885 5.721 1.00 97.31 92 LYS A N 1
ATOM 741 C CA . LYS A 1 92 ? -8.375 7.344 5.805 1.00 97.31 92 LYS A CA 1
ATOM 742 C C . LYS A 1 92 ? -8.000 7.364 7.279 1.00 97.31 92 LYS A C 1
ATOM 744 O O . LYS A 1 92 ? -7.930 8.423 7.896 1.00 97.31 92 LYS A O 1
ATOM 749 N N . VAL A 1 93 ? -7.742 6.188 7.829 1.00 98.38 93 VAL A N 1
ATOM 750 C CA . VAL A 1 93 ? -7.268 6.029 9.200 1.00 98.38 93 VAL A CA 1
ATOM 751 C C . VAL A 1 93 ? -5.787 5.695 9.151 1.00 98.38 93 VAL A C 1
ATOM 753 O O . VAL A 1 93 ? -5.395 4.712 8.519 1.00 98.38 93 VAL A O 1
ATOM 756 N N . ARG A 1 94 ? -4.956 6.510 9.802 1.00 98.44 94 ARG A N 1
ATOM 757 C CA . ARG A 1 94 ? -3.522 6.269 9.978 1.00 98.44 94 ARG A CA 1
ATOM 758 C C . ARG A 1 94 ? -3.269 5.888 11.429 1.00 98.44 94 ARG A C 1
ATOM 760 O O . ARG A 1 94 ? -3.443 6.717 12.310 1.00 98.44 94 ARG A O 1
ATOM 767 N N . VAL A 1 95 ? -2.836 4.656 11.659 1.00 98.19 95 VAL A N 1
ATOM 768 C CA . VAL A 1 95 ? -2.448 4.172 12.986 1.00 98.19 95 VAL A CA 1
ATOM 769 C C . VAL A 1 95 ? -0.928 4.133 13.050 1.00 98.19 95 VAL A C 1
ATOM 771 O O . VAL A 1 95 ? -0.303 3.421 12.262 1.00 98.19 95 VAL A O 1
ATOM 774 N N . CYS A 1 96 ? -0.352 4.901 13.967 1.00 96.88 96 CYS A N 1
ATOM 775 C CA . CYS A 1 96 ? 1.066 4.904 14.301 1.00 96.88 96 CYS A CA 1
ATOM 776 C C . CYS A 1 96 ? 1.264 4.176 15.633 1.00 96.88 96 CYS A C 1
ATOM 778 O O . CYS A 1 96 ? 0.529 4.415 16.589 1.00 96.88 96 CYS A O 1
ATOM 780 N N . LEU A 1 97 ? 2.256 3.296 15.688 1.00 94.62 97 LEU A N 1
ATOM 781 C CA . LEU A 1 97 ? 2.588 2.482 16.846 1.00 94.62 97 LEU A CA 1
ATOM 782 C C . LEU A 1 97 ? 4.067 2.691 17.174 1.00 94.62 97 LEU A C 1
ATOM 784 O O . LEU A 1 97 ? 4.923 2.471 16.318 1.00 94.62 97 LEU A O 1
ATOM 788 N N . ARG A 1 98 ? 4.348 3.181 18.381 1.00 92.94 98 ARG A N 1
ATOM 789 C CA . ARG A 1 98 ? 5.705 3.486 18.870 1.00 92.94 98 ARG A CA 1
ATOM 790 C C . ARG A 1 98 ? 6.290 2.305 19.636 1.00 92.94 98 ARG A C 1
ATOM 792 O O . ARG A 1 98 ? 5.521 1.485 20.125 1.00 92.94 98 ARG A O 1
ATOM 799 N N . HIS A 1 99 ? 7.609 2.297 19.846 1.00 89.25 99 HIS A N 1
ATOM 800 C CA . HIS A 1 99 ? 8.328 1.275 20.628 1.00 89.25 99 HIS A CA 1
ATOM 801 C C . HIS A 1 99 ? 7.713 1.004 22.015 1.00 89.25 99 HIS A C 1
ATOM 803 O O . HIS A 1 99 ? 7.634 -0.137 22.463 1.00 89.25 99 HIS A O 1
ATOM 809 N N . SER A 1 100 ? 7.228 2.046 22.699 1.00 88.44 100 SER A N 1
ATOM 810 C CA . SER A 1 100 ? 6.566 1.926 24.010 1.00 88.44 100 SER A CA 1
ATOM 811 C C . SER A 1 100 ? 5.203 1.219 23.964 1.00 88.44 100 SER A C 1
ATOM 813 O O . SER A 1 100 ? 4.586 0.990 25.004 1.00 88.44 100 SER A O 1
ATOM 815 N N . GLY A 1 101 ? 4.697 0.933 22.761 1.00 87.56 101 GLY A N 1
ATOM 816 C CA . GLY A 1 101 ? 3.343 0.487 22.458 1.00 87.56 101 GLY A CA 1
ATOM 817 C C . GLY A 1 101 ? 2.279 1.583 22.594 1.00 87.56 101 GLY A C 1
ATOM 818 O O . GLY A 1 101 ? 1.083 1.283 22.573 1.00 87.56 101 GLY A O 1
ATOM 819 N N . LYS A 1 102 ? 2.682 2.860 22.709 1.00 91.06 102 LYS A N 1
ATOM 820 C CA . LYS A 1 102 ? 1.768 3.996 22.523 1.00 91.06 102 LYS A CA 1
ATOM 821 C C . LYS A 1 102 ? 1.243 3.983 21.085 1.00 91.06 102 LYS A C 1
ATOM 823 O O . LYS A 1 102 ? 2.024 3.903 20.134 1.00 91.06 102 LYS A O 1
ATOM 828 N N . MET A 1 103 ? -0.075 4.100 20.946 1.00 93.25 103 MET A N 1
ATOM 829 C CA . MET A 1 103 ? -0.763 4.146 19.661 1.00 93.25 103 MET A CA 1
ATOM 830 C C . MET A 1 103 ? -1.373 5.527 19.428 1.00 93.25 103 MET A C 1
ATOM 832 O O . MET A 1 103 ? -2.085 6.048 20.283 1.00 93.25 103 MET A O 1
ATOM 836 N N . GLU A 1 104 ? -1.117 6.094 18.254 1.00 96.00 104 GLU A N 1
ATOM 837 C CA . GLU A 1 104 ? -1.663 7.372 17.798 1.00 96.00 104 GLU A CA 1
ATOM 838 C C . GLU A 1 104 ? -2.497 7.120 16.537 1.00 96.00 104 GLU A C 1
ATOM 840 O O . GLU A 1 104 ? -2.011 6.518 15.577 1.00 96.00 104 GLU A O 1
ATOM 845 N N . ILE A 1 105 ? -3.764 7.547 16.538 1.00 98.31 105 ILE A N 1
ATOM 846 C CA . ILE A 1 105 ? -4.698 7.312 15.429 1.00 98.31 105 ILE A CA 1
ATOM 847 C C . ILE A 1 105 ? -5.128 8.650 14.831 1.00 98.31 105 ILE A C 1
ATOM 849 O O . ILE A 1 105 ? -5.840 9.426 15.460 1.00 98.31 105 ILE A O 1
ATOM 853 N N . GLY A 1 106 ? -4.705 8.901 13.593 1.00 98.12 106 GLY A N 1
ATOM 854 C CA . GLY A 1 106 ? -5.184 10.008 12.772 1.00 98.12 106 GLY A CA 1
ATOM 855 C C . GLY A 1 106 ? -6.366 9.580 11.905 1.00 98.12 106 GLY A C 1
ATOM 856 O O . GLY A 1 106 ? -6.343 8.496 11.315 1.00 98.12 106 GLY A O 1
ATOM 857 N N . VAL A 1 107 ? -7.380 10.438 11.803 1.00 98.06 107 VAL A N 1
ATOM 858 C CA . VAL A 1 107 ? -8.576 10.224 10.977 1.00 98.06 107 VAL A CA 1
ATOM 859 C C . VAL A 1 107 ? -8.739 11.414 10.038 1.00 98.06 107 VAL A C 1
ATOM 861 O O . VAL A 1 107 ? -8.854 12.552 10.489 1.00 98.06 107 VAL A O 1
ATOM 864 N N . GLU A 1 108 ? -8.743 11.140 8.737 1.00 95.69 108 GLU A N 1
ATOM 865 C CA . GLU A 1 108 ? -8.877 12.140 7.674 1.00 95.69 108 GLU A CA 1
ATOM 866 C C . GLU A 1 108 ? -10.011 11.730 6.723 1.00 95.69 108 GLU A C 1
ATOM 868 O O . GLU A 1 108 ? -10.097 10.552 6.360 1.00 95.69 108 GLU A O 1
ATOM 873 N N . PRO A 1 109 ? -10.883 12.650 6.280 1.00 94.56 109 PRO A N 1
ATOM 874 C CA . PRO A 1 109 ? -11.904 12.331 5.288 1.00 94.56 109 PRO A CA 1
ATOM 875 C C . PRO A 1 109 ? -11.283 11.977 3.932 1.00 94.56 109 PRO A C 1
ATOM 877 O O . PRO A 1 109 ? -10.327 12.607 3.477 1.00 94.56 109 PRO A O 1
ATOM 880 N N . ILE A 1 110 ? -11.843 10.976 3.253 1.00 91.56 110 ILE A N 1
ATOM 881 C CA . ILE A 1 110 ? -11.468 10.640 1.878 1.00 91.56 110 ILE A CA 1
ATOM 882 C C . ILE A 1 110 ? -12.332 11.477 0.938 1.00 91.56 110 ILE A C 1
ATOM 884 O O . ILE A 1 110 ? -13.520 11.222 0.781 1.00 91.56 110 ILE A O 1
ATOM 888 N N . MET A 1 111 ? -11.711 12.445 0.265 1.00 79.12 111 MET A N 1
ATOM 889 C CA . MET A 1 111 ? -12.373 13.328 -0.708 1.00 79.12 111 MET A CA 1
ATOM 890 C C . MET A 1 111 ? -12.577 12.694 -2.098 1.00 79.12 111 MET A C 1
ATOM 892 O O . MET A 1 111 ? -12.842 13.397 -3.069 1.00 79.12 111 MET A O 1
ATOM 896 N N . ALA A 1 112 ? -12.399 11.378 -2.239 1.00 71.06 112 ALA A N 1
ATOM 897 C CA . ALA A 1 112 ? -12.515 10.720 -3.536 1.00 71.06 112 ALA A CA 1
ATOM 898 C C . ALA A 1 112 ? -13.970 10.743 -4.027 1.00 71.06 112 ALA A C 1
ATOM 900 O O . ALA A 1 112 ? -14.875 10.300 -3.325 1.00 71.06 112 ALA A O 1
ATOM 901 N N . THR A 1 113 ? -14.173 11.224 -5.253 1.00 61.19 113 THR A N 1
ATOM 902 C CA . THR A 1 113 ? -15.492 11.318 -5.898 1.00 61.19 113 THR A CA 1
ATOM 903 C C . THR A 1 113 ? -15.955 9.998 -6.516 1.00 61.19 113 THR A C 1
ATOM 905 O O . THR A 1 113 ? -17.147 9.806 -6.731 1.00 61.19 113 THR A O 1
ATOM 908 N N . LYS A 1 114 ? -15.024 9.076 -6.787 1.00 73.94 114 LYS A N 1
ATOM 909 C CA . LYS A 1 114 ? -15.284 7.801 -7.470 1.00 73.94 114 LYS A CA 1
ATOM 910 C C . LYS A 1 114 ? -15.353 6.640 -6.485 1.00 73.94 114 LYS A C 1
ATOM 912 O O . LYS A 1 114 ? -14.600 6.600 -5.509 1.00 73.94 114 LYS A O 1
ATOM 917 N N . GLN A 1 115 ? -16.219 5.666 -6.771 1.00 81.50 115 GLN A N 1
ATOM 918 C CA . GLN A 1 115 ? -16.256 4.425 -6.001 1.00 81.50 115 GLN A CA 1
ATOM 919 C C . GLN A 1 115 ? -14.940 3.650 -6.187 1.00 81.50 115 GLN A C 1
ATOM 921 O O . GLN A 1 115 ? -14.527 3.418 -7.325 1.00 81.50 115 GLN A O 1
ATOM 926 N N . PRO A 1 116 ? -14.261 3.250 -5.100 1.00 89.12 116 PRO A N 1
ATOM 927 C CA . PRO A 1 116 ? -13.012 2.510 -5.208 1.00 89.12 116 PRO A CA 1
ATOM 928 C C . PRO A 1 116 ? -13.269 1.029 -5.498 1.00 89.12 116 PRO A C 1
ATOM 930 O O . PRO A 1 116 ? -14.191 0.426 -4.945 1.00 89.12 116 PRO A O 1
ATOM 933 N N . LEU A 1 117 ? -12.385 0.412 -6.281 1.00 92.75 117 LEU A N 1
ATOM 934 C CA . LEU A 1 117 ? -12.363 -1.036 -6.463 1.00 92.75 117 LEU A CA 1
ATOM 935 C C . LEU A 1 117 ? -11.600 -1.678 -5.299 1.00 92.75 117 LEU A C 1
ATOM 937 O O . LEU A 1 117 ? -10.375 -1.757 -5.303 1.00 92.75 117 LEU A O 1
ATOM 941 N N . LEU A 1 118 ? -12.324 -2.085 -4.257 1.00 94.06 118 LEU A N 1
ATOM 942 C CA . LEU A 1 118 ? -11.711 -2.674 -3.063 1.00 94.06 118 LEU A CA 1
ATOM 943 C C . LEU A 1 118 ? -11.446 -4.175 -3.193 1.00 94.06 118 LEU A C 1
ATOM 945 O O . LEU A 1 118 ? -10.398 -4.639 -2.772 1.00 94.06 118 LEU A O 1
ATOM 949 N N . PHE A 1 119 ? -12.381 -4.931 -3.763 1.00 93.94 119 PHE A N 1
ATOM 950 C CA . PHE A 1 119 ? -12.320 -6.393 -3.772 1.00 93.94 119 PHE A CA 1
ATOM 951 C C . PHE A 1 119 ? -12.446 -6.931 -5.205 1.00 93.94 119 PHE A C 1
ATOM 953 O O . PHE A 1 119 ? -13.488 -7.485 -5.558 1.00 93.94 119 PHE A O 1
ATOM 960 N N . PRO A 1 120 ? -11.449 -6.700 -6.081 1.00 93.75 120 PRO A N 1
ATOM 961 C CA . PRO A 1 120 ? -11.460 -7.305 -7.408 1.00 93.75 120 PRO A CA 1
ATOM 962 C C . PRO A 1 120 ? -11.413 -8.834 -7.300 1.00 93.75 120 PRO A C 1
ATOM 964 O O . PRO A 1 120 ? -10.716 -9.374 -6.450 1.00 93.75 120 PRO A O 1
ATOM 967 N N . THR A 1 121 ? -12.121 -9.542 -8.176 1.00 92.25 121 THR A N 1
ATOM 968 C CA . THR A 1 121 ? -11.994 -11.006 -8.325 1.00 92.25 121 THR A CA 1
ATOM 969 C C . THR A 1 121 ? -10.920 -11.392 -9.342 1.00 92.25 121 THR A C 1
ATOM 971 O O . THR A 1 121 ? -10.481 -12.535 -9.385 1.00 92.25 121 THR A O 1
ATOM 974 N N . THR A 1 122 ? -10.488 -10.435 -10.162 1.00 92.81 122 THR A N 1
ATOM 975 C CA . THR A 1 122 ? -9.420 -10.563 -11.151 1.00 92.81 122 THR A CA 1
ATOM 976 C C . THR A 1 122 ? -8.800 -9.190 -11.412 1.00 92.81 122 THR A C 1
ATOM 978 O O . THR A 1 122 ? -9.420 -8.167 -11.131 1.00 92.81 122 THR A O 1
ATOM 981 N N . LEU A 1 123 ? -7.580 -9.158 -11.944 1.00 93.81 123 LEU A N 1
ATOM 982 C CA . LEU A 1 123 ? -6.954 -7.942 -12.480 1.00 93.81 123 LEU A CA 1
ATOM 983 C C . LEU A 1 123 ? -7.003 -7.901 -14.017 1.00 93.81 123 LEU A C 1
ATOM 985 O O . LEU A 1 123 ? -6.442 -7.002 -14.637 1.00 93.81 123 LEU A O 1
ATOM 989 N N . ASP A 1 124 ? -7.675 -8.861 -14.655 1.00 90.56 124 ASP A N 1
ATOM 990 C CA . ASP A 1 124 ? -7.947 -8.821 -16.090 1.00 90.56 124 ASP A CA 1
ATOM 991 C C . ASP A 1 124 ? -8.841 -7.615 -16.428 1.00 90.56 124 ASP A C 1
ATOM 993 O O . ASP A 1 124 ? -10.019 -7.569 -16.068 1.00 90.56 124 ASP A O 1
ATOM 997 N N . LEU A 1 125 ? -8.267 -6.634 -17.130 1.00 84.31 125 LEU A N 1
ATOM 998 C CA . LEU A 1 125 ? -8.937 -5.383 -17.492 1.00 84.31 125 LEU A CA 1
ATOM 999 C C . LEU A 1 125 ? -10.215 -5.618 -18.298 1.00 84.31 125 LEU A C 1
ATOM 1001 O O . LEU A 1 125 ? -11.170 -4.867 -18.138 1.00 84.31 125 LEU A O 1
ATOM 1005 N N . ALA A 1 126 ? -10.259 -6.662 -19.130 1.00 81.56 126 ALA A N 1
ATOM 1006 C CA . ALA A 1 126 ? -11.443 -6.971 -19.928 1.00 81.56 126 ALA A CA 1
ATOM 1007 C C . ALA A 1 126 ? -12.615 -7.478 -19.070 1.00 81.56 126 ALA A C 1
ATOM 1009 O O . ALA A 1 126 ? -13.769 -7.380 -19.478 1.00 81.56 126 ALA A O 1
ATOM 1010 N N . LYS A 1 127 ? -12.326 -8.015 -17.879 1.00 80.75 127 LYS A N 1
ATOM 1011 C CA . LYS A 1 127 ? -13.316 -8.588 -16.955 1.00 80.75 127 LYS A CA 1
ATOM 1012 C C . LYS A 1 127 ? -13.673 -7.654 -15.798 1.00 80.75 127 LYS A C 1
ATOM 1014 O O . LYS A 1 127 ? -14.633 -7.919 -15.077 1.00 80.75 127 LYS A O 1
ATOM 1019 N N . CYS A 1 128 ? -12.931 -6.565 -15.612 1.00 75.81 128 CYS A N 1
ATOM 1020 C CA . CYS A 1 128 ? -13.187 -5.585 -14.566 1.00 75.81 128 CYS A CA 1
ATOM 1021 C C . CYS A 1 128 ? -14.069 -4.443 -15.085 1.00 75.81 128 CYS A C 1
ATOM 1023 O O . CYS A 1 128 ? -13.594 -3.501 -15.711 1.00 75.81 128 CYS A O 1
ATOM 1025 N N . SER A 1 129 ? -15.364 -4.479 -14.768 1.00 57.69 129 SER A N 1
ATOM 1026 C CA . SER A 1 129 ? -16.287 -3.381 -15.065 1.00 57.69 129 SER A CA 1
ATOM 1027 C C . SER A 1 129 ? -16.198 -2.297 -13.981 1.00 57.69 129 SER A C 1
ATOM 1029 O O . SER A 1 129 ? -16.869 -2.380 -12.951 1.00 57.69 129 SER A O 1
ATOM 1031 N N . GLY A 1 130 ? -15.354 -1.282 -14.167 1.00 68.00 130 GLY A N 1
ATOM 1032 C CA . GLY A 1 130 ? -15.314 -0.131 -13.261 1.00 68.00 130 GLY A CA 1
ATOM 1033 C C . GLY A 1 130 ? -14.328 0.949 -13.689 1.00 68.00 130 GLY A C 1
ATOM 1034 O O . GLY A 1 130 ? -13.304 0.659 -14.293 1.00 68.00 130 GLY A O 1
ATOM 1035 N N . GLU A 1 131 ? -14.596 2.206 -13.327 1.00 72.25 131 GLU A N 1
ATOM 1036 C CA . GLU A 1 131 ? -13.730 3.343 -13.690 1.00 72.25 131 GLU A CA 1
ATOM 1037 C C . GLU A 1 131 ? -12.296 3.219 -13.149 1.00 72.25 131 GLU A C 1
ATOM 1039 O O . GLU A 1 131 ? -11.357 3.757 -13.732 1.00 72.25 131 GLU A O 1
ATOM 1044 N N . ALA A 1 132 ? -12.123 2.510 -12.029 1.00 76.94 132 ALA A N 1
ATOM 1045 C CA . ALA A 1 132 ? -10.814 2.205 -11.459 1.00 76.94 132 ALA A CA 1
ATOM 1046 C C . ALA A 1 132 ? -10.018 1.184 -12.296 1.00 76.94 132 ALA A C 1
ATOM 1048 O O . ALA A 1 132 ? -8.802 1.119 -12.156 1.00 76.94 132 ALA A O 1
ATOM 1049 N N . ALA A 1 133 ? -10.690 0.418 -13.157 1.00 83.00 133 ALA A N 1
ATOM 1050 C CA . ALA A 1 133 ? -10.137 -0.585 -14.063 1.00 83.00 133 ALA A CA 1
ATOM 1051 C C . ALA A 1 133 ? -10.106 -0.072 -15.516 1.00 83.00 133 ALA A C 1
ATOM 1053 O O . ALA A 1 133 ? -10.470 -0.777 -16.455 1.00 83.00 133 ALA A O 1
ATOM 1054 N N . SER A 1 134 ? -9.748 1.198 -15.703 1.00 82.94 134 SER A N 1
ATOM 1055 C CA . SER A 1 134 ? -9.818 1.849 -17.010 1.00 82.94 134 SER A CA 1
ATOM 1056 C C . SER A 1 134 ? -8.657 1.424 -17.911 1.00 82.94 134 SER A C 1
ATOM 1058 O O . SER A 1 134 ? -7.496 1.472 -17.509 1.00 82.94 134 SER A O 1
ATOM 1060 N N . GLN A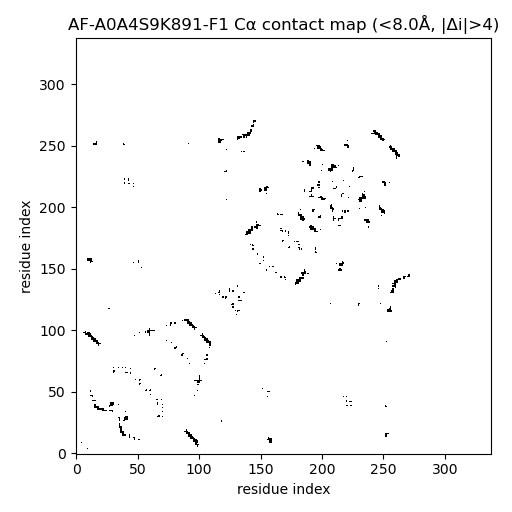 1 135 ? -8.951 1.120 -19.179 1.00 81.06 135 GLN A N 1
ATOM 1061 C CA . GLN A 1 135 ? -7.927 0.970 -20.226 1.00 81.06 135 GLN A CA 1
ATOM 1062 C C . GLN A 1 135 ? -7.239 2.304 -20.567 1.00 81.06 135 GLN A C 1
ATOM 1064 O O . GLN A 1 135 ? -6.176 2.342 -21.195 1.00 81.06 135 GLN A O 1
ATOM 1069 N N . HIS A 1 136 ? -7.844 3.422 -20.163 1.00 83.12 136 HIS A N 1
ATOM 1070 C CA . HIS A 1 136 ? -7.329 4.777 -20.333 1.00 83.12 136 HIS A CA 1
ATOM 1071 C C . HIS A 1 136 ? -7.259 5.464 -18.963 1.00 83.12 136 HIS A C 1
ATOM 1073 O O . HIS A 1 136 ? -8.064 6.350 -18.659 1.00 83.12 136 HIS A O 1
ATOM 1079 N N . PRO A 1 137 ? -6.356 5.014 -18.075 1.00 85.69 137 PRO A N 1
ATOM 1080 C CA . PRO A 1 137 ? -6.280 5.556 -16.731 1.00 85.69 137 PRO A CA 1
ATOM 1081 C C . PRO A 1 137 ? -5.747 6.985 -16.743 1.00 85.69 137 PRO A C 1
ATOM 1083 O O . PRO A 1 137 ? -4.824 7.322 -17.482 1.00 85.69 137 PRO A O 1
ATOM 1086 N N . ILE A 1 138 ? -6.288 7.808 -15.846 1.00 87.75 138 ILE A N 1
ATOM 1087 C CA . ILE A 1 138 ? -5.765 9.155 -15.582 1.00 87.75 138 ILE A CA 1
ATOM 1088 C C . ILE A 1 138 ? -4.464 9.121 -14.768 1.00 87.75 138 ILE A C 1
ATOM 1090 O O . ILE A 1 138 ? -3.694 10.078 -14.798 1.00 87.75 138 ILE A O 1
ATOM 1094 N N . PHE A 1 139 ? -4.227 8.035 -14.021 1.00 94.44 139 PHE A N 1
ATOM 1095 C CA . PHE A 1 139 ? -3.022 7.867 -13.219 1.00 94.44 139 PHE A CA 1
ATOM 1096 C C . PHE A 1 139 ? -1.827 7.539 -14.107 1.00 94.44 139 PHE A C 1
ATOM 1098 O O . PHE A 1 139 ? -1.893 6.636 -14.941 1.00 94.44 139 PHE A O 1
ATOM 1105 N N . LYS A 1 140 ? -0.716 8.236 -13.874 1.00 96.75 140 LYS A N 1
ATOM 1106 C CA . LYS A 1 140 ? 0.573 7.969 -14.517 1.00 96.75 140 LYS A CA 1
ATOM 1107 C C . LYS A 1 140 ? 1.506 7.255 -13.546 1.00 96.75 140 LYS A C 1
ATOM 1109 O O . LYS A 1 140 ? 1.635 7.680 -12.402 1.00 96.75 140 LYS A O 1
ATOM 1114 N N . ALA A 1 141 ? 2.184 6.214 -14.003 1.00 97.62 141 ALA A N 1
ATOM 1115 C CA . ALA A 1 141 ? 3.287 5.593 -13.282 1.00 97.62 141 ALA A CA 1
ATOM 1116 C C . ALA A 1 141 ? 4.600 5.920 -13.995 1.00 97.62 141 ALA A C 1
ATOM 1118 O O . ALA A 1 141 ? 4.666 5.875 -15.219 1.00 97.62 141 ALA A O 1
ATOM 1119 N N . VAL A 1 142 ? 5.638 6.267 -13.245 1.00 97.31 142 VAL A N 1
ATOM 1120 C CA . VAL A 1 142 ? 6.979 6.540 -13.781 1.00 97.31 142 VAL A CA 1
ATOM 1121 C C . VAL A 1 142 ? 8.005 5.751 -12.986 1.00 97.31 142 VAL A C 1
ATOM 1123 O O . VAL A 1 142 ? 7.815 5.557 -11.789 1.00 97.31 142 VAL A O 1
ATOM 1126 N N . LEU A 1 143 ? 9.090 5.311 -13.615 1.00 97.06 143 LEU A N 1
ATOM 1127 C CA . LEU A 1 143 ? 10.202 4.710 -12.880 1.00 97.06 143 LEU A CA 1
ATOM 1128 C C . LEU A 1 143 ? 10.962 5.789 -12.095 1.00 97.06 143 LEU A C 1
ATOM 1130 O O . LEU A 1 143 ? 11.062 6.943 -12.538 1.00 97.06 143 LEU A O 1
ATOM 1134 N N . ASP A 1 144 ? 11.462 5.420 -10.919 1.00 95.50 144 ASP A N 1
ATOM 1135 C CA . ASP A 1 144 ? 12.429 6.231 -10.187 1.00 95.50 144 ASP A CA 1
ATOM 1136 C C . ASP A 1 144 ? 13.739 6.376 -10.985 1.00 95.50 144 ASP A C 1
ATOM 1138 O O . ASP A 1 144 ? 14.009 5.625 -11.921 1.00 95.50 144 ASP A O 1
ATOM 1142 N N . VAL A 1 145 ? 14.547 7.373 -10.641 1.00 90.00 145 VAL A N 1
ATOM 1143 C CA . VAL A 1 145 ? 15.815 7.674 -11.329 1.00 90.00 145 VAL A CA 1
ATOM 1144 C C . VAL A 1 145 ? 16.997 6.881 -10.775 1.00 90.00 145 VAL A C 1
ATOM 1146 O O . VAL A 1 145 ? 17.985 6.684 -11.482 1.00 90.00 145 VAL A O 1
ATOM 1149 N N . LEU A 1 146 ? 16.911 6.437 -9.518 1.00 90.88 146 LEU A N 1
ATOM 1150 C CA . LEU A 1 146 ? 17.989 5.757 -8.807 1.00 90.88 146 LEU A CA 1
ATOM 1151 C C . LEU A 1 146 ? 17.482 4.482 -8.120 1.00 90.88 146 LEU A C 1
ATOM 1153 O O . LEU A 1 146 ? 16.357 4.460 -7.617 1.00 90.88 146 LEU A O 1
ATOM 1157 N N . PRO A 1 147 ? 18.319 3.433 -8.038 1.00 95.19 147 PRO A N 1
ATOM 1158 C CA . PRO A 1 147 ? 17.965 2.231 -7.303 1.00 95.19 147 PRO A CA 1
ATOM 1159 C C . PRO A 1 147 ? 17.888 2.518 -5.801 1.00 95.19 147 PRO A C 1
ATOM 1161 O O . PRO A 1 147 ? 18.724 3.214 -5.218 1.00 95.19 147 PRO A O 1
ATOM 1164 N N . THR A 1 148 ? 16.919 1.897 -5.142 1.00 95.88 148 THR A N 1
ATOM 1165 C CA . THR A 1 148 ? 16.736 1.951 -3.695 1.00 95.88 148 THR A CA 1
ATOM 1166 C C . THR A 1 148 ? 17.477 0.797 -3.023 1.00 95.88 148 THR A C 1
ATOM 1168 O O . THR A 1 148 ? 17.357 -0.366 -3.406 1.00 95.88 148 THR A O 1
ATOM 1171 N N . ARG A 1 149 ? 18.253 1.102 -1.977 1.00 95.19 149 ARG A N 1
ATOM 1172 C CA . ARG A 1 149 ? 18.876 0.068 -1.140 1.00 95.19 149 ARG A CA 1
ATOM 1173 C C . ARG A 1 149 ? 17.807 -0.626 -0.297 1.00 95.19 149 ARG A C 1
ATOM 1175 O O . ARG A 1 149 ? 17.079 0.030 0.446 1.00 95.19 149 ARG A O 1
ATOM 1182 N N . THR A 1 150 ? 17.775 -1.951 -0.349 1.00 95.50 150 THR A N 1
ATOM 1183 C CA . THR A 1 150 ? 16.888 -2.772 0.478 1.00 95.50 150 THR A CA 1
ATOM 1184 C C . THR A 1 150 ? 17.323 -2.727 1.943 1.00 95.50 150 THR A C 1
ATOM 1186 O O . THR A 1 150 ? 18.482 -2.995 2.265 1.00 95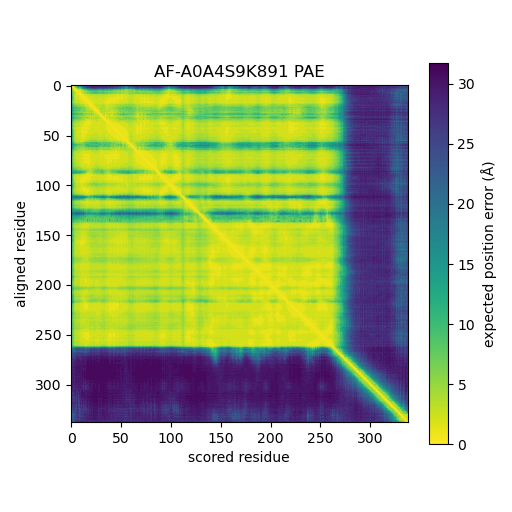.50 150 THR A O 1
ATOM 1189 N N . THR A 1 151 ? 16.401 -2.389 2.840 1.00 93.06 151 THR A N 1
ATOM 1190 C CA . THR A 1 151 ? 16.629 -2.314 4.292 1.00 93.06 151 THR A CA 1
ATOM 1191 C C . THR A 1 151 ? 15.362 -2.731 5.042 1.00 93.06 151 THR A C 1
ATOM 1193 O O . THR A 1 151 ? 14.303 -2.918 4.438 1.00 93.06 151 THR A O 1
ATOM 1196 N N . THR A 1 152 ? 15.415 -2.818 6.371 1.00 89.44 152 THR A N 1
ATOM 1197 C CA . THR A 1 152 ? 14.201 -2.982 7.190 1.00 89.44 152 THR A CA 1
ATOM 1198 C C . THR A 1 152 ? 13.185 -1.862 6.923 1.00 89.44 152 THR A C 1
ATOM 1200 O O . THR A 1 152 ? 11.991 -2.119 6.848 1.00 89.44 152 THR A O 1
ATOM 1203 N N . PHE A 1 153 ? 13.637 -0.634 6.646 1.00 91.69 153 PHE A N 1
ATOM 1204 C CA . PHE A 1 153 ? 12.759 0.505 6.345 1.00 91.69 153 PHE A CA 1
ATOM 1205 C C . PHE A 1 153 ? 12.114 0.467 4.949 1.00 91.69 153 PHE A C 1
ATOM 1207 O O . PHE A 1 153 ? 11.158 1.202 4.688 1.00 91.69 153 PHE A O 1
ATOM 1214 N N . THR A 1 154 ? 12.615 -0.373 4.037 1.00 94.56 154 THR A N 1
ATOM 1215 C CA . THR A 1 154 ? 11.915 -0.649 2.775 1.00 94.56 154 THR A CA 1
ATOM 1216 C C . THR A 1 154 ? 10.928 -1.800 2.928 1.00 94.56 154 THR A C 1
ATOM 1218 O O . THR A 1 154 ? 9.833 -1.717 2.387 1.00 94.56 154 THR A O 1
ATOM 1221 N N . ARG A 1 155 ? 11.267 -2.818 3.728 1.00 93.88 155 ARG A N 1
ATOM 1222 C CA . ARG A 1 155 ? 10.417 -3.993 3.982 1.00 93.88 155 ARG A CA 1
ATOM 1223 C C . ARG A 1 155 ? 9.210 -3.691 4.871 1.00 93.88 155 ARG A C 1
ATOM 1225 O O . ARG A 1 155 ? 8.106 -4.173 4.608 1.00 93.88 155 ARG A O 1
ATOM 1232 N N . ASP A 1 156 ? 9.414 -2.880 5.902 1.00 94.75 156 ASP A N 1
ATOM 1233 C CA . ASP A 1 156 ? 8.395 -2.513 6.877 1.00 94.75 156 ASP A CA 1
ATOM 1234 C C . ASP A 1 156 ? 7.905 -1.082 6.669 1.00 94.75 156 ASP A C 1
ATOM 1236 O O . ASP A 1 156 ? 8.594 -0.197 6.156 1.00 94.75 156 ASP A O 1
ATOM 1240 N N . LYS A 1 157 ? 6.660 -0.830 7.074 1.00 96.06 157 LYS A N 1
ATOM 1241 C CA . LYS A 1 157 ? 6.057 0.494 6.937 1.00 96.06 157 LYS A CA 1
ATOM 1242 C C . LYS A 1 157 ? 6.367 1.344 8.166 1.00 96.06 157 LYS A C 1
ATOM 1244 O O . LYS A 1 157 ? 5.605 1.352 9.129 1.00 96.06 157 LYS A O 1
ATOM 1249 N N . THR A 1 158 ? 7.476 2.076 8.118 1.00 95.06 158 THR A N 1
ATOM 1250 C CA . THR A 1 158 ? 7.979 2.870 9.249 1.00 95.06 158 THR A CA 1
ATOM 1251 C C . THR A 1 158 ? 7.956 4.374 8.976 1.00 95.06 158 THR A C 1
ATOM 1253 O O . THR A 1 158 ? 7.781 4.823 7.842 1.00 95.06 158 THR A O 1
ATOM 1256 N N . HIS A 1 159 ? 8.139 5.164 10.030 1.00 93.00 159 HIS A N 1
ATOM 1257 C CA . HIS A 1 159 ? 8.364 6.609 9.971 1.00 93.00 159 HIS A CA 1
ATOM 1258 C C . HIS A 1 159 ? 9.506 7.022 9.021 1.00 93.00 159 HIS A C 1
ATOM 1260 O O . HIS A 1 159 ? 9.426 8.089 8.411 1.00 93.00 159 HIS A O 1
ATOM 1266 N N . TYR A 1 160 ? 10.530 6.179 8.855 1.00 93.75 160 TYR A N 1
ATOM 1267 C CA . TYR A 1 160 ? 11.658 6.450 7.974 1.00 93.75 160 TYR A CA 1
ATOM 1268 C C . TYR A 1 160 ? 11.242 6.246 6.515 1.00 93.75 160 TYR A C 1
ATOM 1270 O O . TYR A 1 160 ? 11.151 5.128 6.008 1.00 93.75 160 TYR A O 1
ATOM 1278 N N . ARG A 1 161 ? 10.941 7.358 5.838 1.00 94.38 161 ARG A N 1
ATOM 1279 C CA . ARG A 1 161 ? 10.416 7.365 4.463 1.00 94.38 161 ARG A CA 1
ATOM 1280 C C . ARG A 1 161 ? 11.264 8.162 3.480 1.00 94.38 161 ARG A C 1
ATOM 1282 O O . ARG A 1 161 ? 10.786 8.458 2.389 1.00 94.38 161 ARG A O 1
ATOM 1289 N N . THR A 1 162 ? 12.499 8.501 3.842 1.00 94.38 162 THR A N 1
ATOM 1290 C CA . THR A 1 162 ? 13.375 9.386 3.059 1.00 94.38 162 THR A CA 1
ATOM 1291 C C . THR A 1 162 ? 13.556 8.913 1.619 1.00 94.38 162 THR A C 1
ATOM 1293 O O . THR A 1 162 ? 13.388 9.715 0.709 1.00 94.38 162 THR A O 1
ATOM 1296 N N . MET A 1 163 ? 13.774 7.612 1.392 1.00 95.06 163 MET A N 1
ATOM 1297 C CA . MET A 1 163 ? 13.874 7.038 0.041 1.00 95.06 163 MET A CA 1
ATOM 1298 C C . MET A 1 163 ? 12.596 7.251 -0.786 1.00 95.06 163 MET A C 1
ATOM 1300 O O . MET A 1 163 ? 12.661 7.683 -1.931 1.00 95.06 163 MET A O 1
ATOM 1304 N N . TYR A 1 164 ? 11.419 7.035 -0.192 1.00 96.56 164 TYR A N 1
ATOM 1305 C CA . TYR A 1 164 ? 10.139 7.230 -0.877 1.00 96.56 164 TYR A CA 1
ATOM 1306 C C . TYR A 1 164 ? 9.845 8.711 -1.126 1.00 96.56 164 TYR A C 1
ATOM 1308 O O . TYR A 1 164 ? 9.277 9.064 -2.156 1.00 96.56 164 TYR A O 1
ATOM 1316 N N . ASN A 1 165 ? 10.203 9.580 -0.178 1.00 95.88 165 ASN A N 1
ATOM 1317 C CA . ASN A 1 165 ? 10.008 11.022 -0.297 1.00 95.88 165 ASN A CA 1
ATOM 1318 C C . ASN A 1 165 ? 10.910 11.603 -1.390 1.00 95.88 165 ASN A C 1
ATOM 1320 O O . ASN A 1 165 ? 10.432 12.382 -2.211 1.00 95.88 165 ASN A O 1
ATOM 1324 N N . TYR A 1 166 ? 12.168 11.163 -1.445 1.00 94.69 166 TYR A N 1
ATOM 1325 C CA . TYR A 1 166 ? 13.104 11.513 -2.507 1.00 94.69 166 TYR A CA 1
ATOM 1326 C C . TYR A 1 166 ? 12.582 11.066 -3.878 1.00 94.69 166 TYR A C 1
ATOM 1328 O O . TYR A 1 166 ? 12.427 11.899 -4.769 1.00 94.69 166 TYR A O 1
ATOM 1336 N N . ALA A 1 167 ? 12.183 9.794 -4.018 1.00 96.19 167 ALA A N 1
ATOM 1337 C CA . ALA A 1 167 ? 11.601 9.269 -5.255 1.00 96.19 167 ALA A CA 1
ATOM 1338 C C . ALA A 1 167 ? 10.391 10.101 -5.719 1.00 96.19 167 ALA A C 1
ATOM 1340 O O . ALA A 1 167 ? 10.263 10.447 -6.893 1.00 96.19 167 ALA A O 1
ATOM 1341 N N . ARG A 1 168 ? 9.501 10.482 -4.789 1.00 97.25 168 ARG A N 1
ATOM 1342 C CA . ARG A 1 168 ? 8.341 11.344 -5.078 1.00 97.25 168 ARG A CA 1
ATOM 1343 C C . ARG A 1 168 ? 8.752 12.737 -5.537 1.00 97.25 168 ARG A C 1
ATOM 1345 O O . ARG A 1 168 ? 8.175 13.241 -6.498 1.00 97.25 168 ARG A O 1
ATOM 1352 N N . GLN A 1 169 ? 9.743 13.341 -4.886 1.00 95.50 169 GLN A N 1
ATOM 1353 C CA . GLN A 1 169 ? 10.266 14.653 -5.254 1.00 95.50 169 GLN A CA 1
ATOM 1354 C C . GLN A 1 169 ? 10.889 14.629 -6.654 1.00 95.50 169 GLN A C 1
ATOM 1356 O O . GLN A 1 169 ? 10.491 15.425 -7.504 1.00 95.50 169 GLN A O 1
ATOM 1361 N N . CYS A 1 170 ? 11.772 13.667 -6.939 1.00 93.56 170 CYS A N 1
ATOM 1362 C CA . CYS A 1 170 ? 12.311 13.424 -8.283 1.00 93.56 170 CYS A CA 1
ATOM 1363 C C . CYS A 1 170 ? 11.191 13.163 -9.293 1.00 93.56 170 CYS A C 1
ATOM 1365 O O . CYS A 1 170 ? 11.257 13.573 -10.455 1.00 93.56 170 CYS A O 1
ATOM 1367 N N . ALA A 1 171 ? 10.111 12.527 -8.836 1.00 94.94 171 ALA A N 1
ATOM 1368 C CA . ALA A 1 171 ? 8.939 12.289 -9.641 1.00 94.94 171 ALA A CA 1
ATOM 1369 C C . ALA A 1 171 ? 8.005 13.487 -9.828 1.00 94.94 171 ALA A C 1
ATOM 1371 O O . ALA A 1 171 ? 7.090 13.368 -10.646 1.00 94.94 171 ALA A O 1
ATOM 1372 N N . GLN A 1 172 ? 8.265 14.633 -9.194 1.00 94.94 172 GLN A N 1
ATOM 1373 C CA . GLN A 1 172 ? 7.373 15.798 -9.161 1.00 94.94 172 GLN A CA 1
ATOM 1374 C C . GLN A 1 172 ? 5.975 15.432 -8.639 1.00 94.94 172 GLN A C 1
ATOM 1376 O O . GLN A 1 172 ? 4.962 15.844 -9.198 1.00 94.94 172 GLN A O 1
ATOM 1381 N N . ILE A 1 173 ? 5.923 14.595 -7.604 1.00 96.25 173 ILE A N 1
ATOM 1382 C CA . ILE A 1 173 ? 4.694 14.237 -6.898 1.00 96.25 173 ILE A CA 1
ATOM 1383 C C . ILE A 1 173 ? 4.677 15.028 -5.592 1.00 96.25 173 ILE A C 1
ATOM 1385 O O . ILE A 1 173 ? 5.398 14.703 -4.646 1.00 96.25 173 ILE A O 1
ATOM 1389 N N . GLN A 1 174 ? 3.854 16.069 -5.542 1.00 93.81 174 GLN A N 1
ATOM 1390 C CA . GLN A 1 174 ? 3.764 16.988 -4.406 1.00 93.81 174 GLN A CA 1
ATOM 1391 C C . GLN A 1 174 ? 2.715 16.521 -3.397 1.00 93.81 174 GLN A C 1
ATOM 1393 O O . GLN A 1 174 ? 2.865 16.715 -2.192 1.00 93.81 174 GLN A O 1
ATOM 1398 N N . SER A 1 175 ? 1.673 15.848 -3.880 1.00 93.00 175 SER A N 1
ATOM 1399 C CA . SER A 1 175 ? 0.484 15.532 -3.102 1.00 93.00 175 SER A CA 1
ATOM 1400 C C . SER A 1 175 ? 0.160 14.036 -3.109 1.00 93.00 175 SER A C 1
ATOM 1402 O O . SER A 1 175 ? 0.581 13.277 -3.984 1.00 93.00 175 SER A O 1
ATOM 1404 N N . TYR A 1 176 ? -0.587 13.561 -2.109 1.00 88.19 176 TYR A N 1
ATOM 1405 C CA . TYR A 1 176 ? -1.116 12.184 -2.094 1.00 88.19 176 TYR A CA 1
ATOM 1406 C C . TYR A 1 176 ? -2.351 12.026 -3.005 1.00 88.19 176 TYR A C 1
ATOM 1408 O O . TYR A 1 176 ? -2.817 10.909 -3.279 1.00 88.19 176 TYR A O 1
ATOM 1416 N N . GLN A 1 177 ? -2.888 13.158 -3.456 1.00 87.50 177 GLN A N 1
ATOM 1417 C CA . GLN A 1 177 ? -4.017 13.280 -4.361 1.00 87.50 177 GLN A CA 1
ATOM 1418 C C . GLN A 1 177 ? -3.583 13.283 -5.831 1.00 87.50 177 GLN A C 1
ATOM 1420 O O . GLN A 1 177 ? -4.417 12.969 -6.678 1.00 87.50 177 GLN A O 1
ATOM 1425 N N . ASP A 1 178 ? -2.307 13.561 -6.125 1.00 93.19 178 ASP A N 1
ATOM 1426 C CA . ASP A 1 178 ? -1.779 13.564 -7.490 1.00 93.19 178 ASP A CA 1
ATOM 1427 C C . ASP A 1 178 ? -2.098 12.242 -8.197 1.00 93.19 178 ASP A C 1
ATOM 1429 O O . ASP A 1 178 ? -1.896 11.150 -7.652 1.00 93.19 178 ASP A O 1
ATOM 1433 N N . ALA A 1 179 ? -2.568 12.338 -9.443 1.00 94.31 179 ALA A N 1
ATOM 1434 C CA . ALA A 1 179 ? -2.791 11.194 -10.324 1.00 94.31 179 ALA A CA 1
ATOM 1435 C C . ALA A 1 179 ? -1.459 10.676 -10.900 1.00 94.31 179 ALA A C 1
ATOM 1437 O O . ALA A 1 179 ? -1.303 10.481 -12.106 1.00 94.31 179 ALA A O 1
ATOM 1438 N N . LYS A 1 180 ? -0.456 10.513 -10.035 1.00 97.06 180 LYS A N 1
ATOM 1439 C CA . LYS A 1 180 ? 0.901 10.121 -10.395 1.00 97.06 180 LYS A CA 1
ATOM 1440 C C . LYS A 1 180 ? 1.518 9.275 -9.290 1.00 97.06 180 LYS A C 1
ATOM 1442 O O . LYS A 1 180 ? 1.362 9.570 -8.108 1.00 97.06 180 LYS A O 1
ATOM 1447 N N . GLU A 1 181 ? 2.232 8.236 -9.688 1.00 98.00 181 GLU A N 1
ATOM 1448 C CA . GLU A 1 181 ? 3.003 7.372 -8.804 1.00 98.00 181 GLU A CA 1
ATOM 1449 C C . GLU A 1 181 ? 4.404 7.156 -9.377 1.00 98.00 181 GLU A C 1
ATOM 1451 O O . GLU A 1 181 ? 4.601 7.157 -10.594 1.00 98.00 181 GLU A O 1
ATOM 1456 N N . VAL A 1 182 ? 5.376 6.976 -8.488 1.00 97.88 182 VAL A N 1
ATOM 1457 C CA . VAL A 1 182 ? 6.741 6.582 -8.831 1.00 97.88 182 VAL A CA 1
ATOM 1458 C C . VAL A 1 182 ? 6.970 5.138 -8.411 1.00 97.88 182 VAL A C 1
ATOM 1460 O O . VAL A 1 182 ? 6.635 4.773 -7.286 1.00 97.88 182 VAL A O 1
ATOM 1463 N N . ILE A 1 183 ? 7.514 4.336 -9.322 1.00 98.25 183 ILE A N 1
ATOM 1464 C CA . ILE A 1 183 ? 7.866 2.930 -9.140 1.00 98.25 183 ILE A CA 1
ATOM 1465 C C . ILE A 1 183 ? 9.339 2.851 -8.745 1.00 98.25 183 ILE A C 1
ATOM 1467 O O . ILE A 1 183 ? 10.208 3.296 -9.491 1.00 98.25 183 ILE A O 1
ATOM 1471 N N . LEU A 1 184 ? 9.606 2.291 -7.572 1.00 98.12 184 LEU A N 1
ATOM 1472 C CA . LEU A 1 184 ? 10.941 2.087 -7.029 1.00 98.12 184 LEU A CA 1
ATOM 1473 C C . LEU A 1 184 ? 11.459 0.709 -7.447 1.00 98.12 184 LEU A C 1
ATOM 1475 O O . LEU A 1 184 ? 10.693 -0.251 -7.566 1.00 98.12 184 LEU A O 1
ATOM 1479 N N . PHE A 1 185 ? 12.771 0.607 -7.615 1.00 98.06 185 PHE A N 1
ATOM 1480 C CA . PHE A 1 185 ? 13.470 -0.627 -7.961 1.00 98.06 185 PHE A CA 1
ATOM 1481 C C . PHE A 1 185 ? 14.744 -0.773 -7.123 1.00 98.06 185 PHE A C 1
ATOM 1483 O O . PHE A 1 185 ? 15.252 0.216 -6.592 1.00 98.06 185 PHE A O 1
ATOM 1490 N N . ASN A 1 186 ? 15.236 -1.999 -6.962 1.00 98.00 186 ASN A N 1
ATOM 1491 C CA . ASN A 1 186 ? 16.440 -2.297 -6.187 1.00 98.00 186 ASN A CA 1
ATOM 1492 C C . ASN A 1 186 ? 17.712 -2.261 -7.059 1.00 98.00 186 ASN A C 1
ATOM 1494 O O . ASN A 1 186 ? 17.669 -1.937 -8.243 1.00 98.00 186 ASN A O 1
ATOM 1498 N N . ARG A 1 187 ? 18.873 -2.576 -6.470 1.00 96.38 187 ARG A N 1
ATOM 1499 C CA . ARG A 1 187 ? 20.171 -2.564 -7.176 1.00 96.38 187 ARG A CA 1
ATOM 1500 C C . ARG A 1 187 ? 20.320 -3.651 -8.240 1.00 96.38 187 ARG A C 1
ATOM 1502 O O . ARG A 1 187 ? 21.164 -3.500 -9.114 1.00 96.38 187 ARG A O 1
ATOM 1509 N N . ASP A 1 188 ? 19.487 -4.683 -8.181 1.00 96.56 188 ASP A N 1
ATOM 1510 C CA . ASP A 1 188 ? 19.451 -5.772 -9.156 1.00 96.56 188 ASP A CA 1
ATOM 1511 C C . ASP A 1 188 ? 18.462 -5.476 -10.293 1.00 96.56 188 ASP A C 1
ATOM 1513 O O . ASP A 1 188 ? 18.065 -6.382 -11.017 1.00 96.56 188 ASP A O 1
ATOM 1517 N N . ASN A 1 189 ? 18.031 -4.214 -10.439 1.00 96.44 189 ASN A N 1
ATOM 1518 C CA . ASN A 1 189 ? 17.074 -3.767 -11.452 1.00 96.44 189 ASN A CA 1
ATOM 1519 C C . ASN A 1 189 ? 15.693 -4.437 -11.347 1.00 96.44 189 ASN A C 1
ATOM 1521 O O . ASN A 1 189 ? 14.956 -4.535 -12.327 1.00 96.44 189 ASN A O 1
ATOM 1525 N N . GLN A 1 190 ? 15.301 -4.848 -10.139 1.00 98.25 190 GLN A N 1
ATOM 1526 C CA . GLN A 1 190 ? 14.006 -5.473 -9.875 1.00 98.25 190 GLN A CA 1
ATOM 1527 C C . GLN A 1 190 ? 13.055 -4.468 -9.230 1.00 98.25 190 GLN A C 1
ATOM 1529 O O . GLN A 1 190 ? 13.422 -3.767 -8.283 1.00 98.25 190 GLN A O 1
ATOM 1534 N N . VAL A 1 191 ? 11.812 -4.414 -9.703 1.00 98.38 191 VAL A N 1
ATOM 1535 C CA . VAL A 1 191 ? 10.767 -3.575 -9.106 1.00 98.38 191 VAL A CA 1
ATOM 1536 C C . VAL A 1 191 ? 10.540 -3.964 -7.642 1.00 98.38 191 VAL A C 1
ATOM 1538 O O . VAL A 1 191 ? 10.495 -5.145 -7.310 1.00 98.38 191 VAL A O 1
ATOM 1541 N N . MET A 1 192 ? 10.355 -2.964 -6.777 1.00 97.94 192 MET A N 1
ATOM 1542 C CA . MET A 1 192 ? 10.058 -3.129 -5.350 1.00 97.94 192 MET A CA 1
ATOM 1543 C C . MET A 1 192 ? 8.604 -2.763 -5.028 1.00 97.94 192 MET A C 1
ATOM 1545 O O . MET A 1 192 ? 7.804 -3.628 -4.692 1.00 97.94 192 MET A O 1
ATOM 1549 N N . ASP A 1 193 ? 8.266 -1.477 -5.146 1.00 96.44 193 ASP A N 1
ATOM 1550 C CA . ASP A 1 193 ? 6.978 -0.877 -4.779 1.00 96.44 193 ASP A CA 1
ATOM 1551 C C . ASP A 1 193 ? 6.705 0.364 -5.639 1.00 96.44 193 ASP A C 1
ATOM 1553 O O . ASP A 1 193 ? 7.566 0.820 -6.386 1.00 96.44 193 ASP A O 1
ATOM 1557 N N . GLY A 1 194 ? 5.535 0.977 -5.469 1.00 97.81 194 GLY A N 1
ATOM 1558 C CA . GLY A 1 194 ? 5.369 2.413 -5.660 1.00 97.81 194 GLY A CA 1
ATOM 1559 C C . GLY A 1 194 ? 5.628 3.187 -4.359 1.00 97.81 194 GLY A C 1
ATOM 1560 O O . GLY A 1 194 ? 5.663 2.610 -3.271 1.00 97.81 194 GLY A O 1
ATOM 1561 N N . SER A 1 195 ? 5.751 4.516 -4.412 1.00 97.69 195 SER A N 1
ATOM 1562 C CA . SER A 1 195 ? 6.037 5.304 -3.198 1.00 97.69 195 SER A CA 1
ATOM 1563 C C . SER A 1 195 ? 4.995 5.124 -2.086 1.00 97.69 195 SER A C 1
ATOM 1565 O O . SER A 1 195 ? 5.326 5.167 -0.893 1.00 97.69 195 SER A O 1
ATOM 1567 N N . ILE A 1 196 ? 3.729 4.908 -2.460 1.00 97.19 196 ILE A N 1
ATOM 1568 C CA . ILE A 1 196 ? 2.612 4.657 -1.540 1.00 97.19 196 ILE A CA 1
ATOM 1569 C C . ILE A 1 196 ? 1.687 3.522 -2.010 1.00 97.19 196 ILE A C 1
ATOM 1571 O O . ILE A 1 196 ? 0.564 3.393 -1.506 1.00 97.19 196 ILE A O 1
ATOM 1575 N N . THR A 1 197 ? 2.126 2.712 -2.968 1.00 98.25 197 THR A N 1
ATOM 1576 C CA . THR A 1 197 ? 1.326 1.660 -3.608 1.00 98.25 197 THR A CA 1
ATOM 1577 C C . THR A 1 197 ? 2.135 0.389 -3.829 1.00 98.25 197 THR A C 1
ATOM 1579 O O . THR A 1 197 ? 3.357 0.402 -3.806 1.00 98.25 197 THR A O 1
ATOM 1582 N N . THR A 1 198 ? 1.439 -0.719 -4.053 1.00 98.44 198 THR A N 1
ATOM 1583 C CA . THR A 1 198 ? 2.009 -1.936 -4.628 1.00 98.44 198 THR A CA 1
ATOM 1584 C C . THR A 1 198 ? 1.697 -1.965 -6.124 1.00 98.44 198 THR A C 1
ATOM 1586 O O . THR A 1 198 ? 0.522 -1.799 -6.463 1.00 98.44 198 THR A O 1
ATOM 1589 N N . PRO A 1 199 ? 2.685 -2.202 -7.005 1.00 98.44 199 PRO A N 1
ATOM 1590 C CA . PRO A 1 199 ? 2.450 -2.364 -8.430 1.00 98.44 199 PRO A CA 1
ATOM 1591 C C . PRO A 1 199 ? 2.203 -3.827 -8.832 1.00 98.44 199 PRO A C 1
ATOM 1593 O O . PRO A 1 199 ? 2.698 -4.764 -8.194 1.00 98.44 199 PRO A O 1
ATOM 1596 N N . TYR A 1 200 ? 1.452 -4.011 -9.919 1.00 98.50 200 TYR A N 1
ATOM 1597 C CA . TYR A 1 200 ? 1.209 -5.305 -10.554 1.00 98.50 200 TYR A CA 1
ATOM 1598 C C . TYR A 1 200 ? 1.341 -5.181 -12.071 1.00 98.50 200 TYR A C 1
ATOM 1600 O O . TYR A 1 200 ? 0.769 -4.273 -12.678 1.00 98.50 200 TYR A O 1
ATOM 1608 N N . PHE A 1 201 ? 2.050 -6.130 -12.669 1.00 97.94 201 PHE A N 1
ATOM 1609 C CA . PHE A 1 201 ? 2.402 -6.165 -14.085 1.00 97.94 201 PHE A CA 1
ATOM 1610 C C . PHE A 1 201 ? 1.929 -7.477 -14.703 1.00 97.94 201 PHE A C 1
ATOM 1612 O O . PHE A 1 201 ? 1.999 -8.524 -14.059 1.00 97.94 201 PHE A O 1
ATOM 1619 N N . TYR A 1 202 ? 1.463 -7.447 -15.949 1.00 96.69 202 TYR A N 1
ATOM 1620 C CA . TYR A 1 202 ? 1.045 -8.663 -16.644 1.00 96.69 202 TYR A CA 1
ATOM 1621 C C . TYR A 1 202 ? 2.239 -9.298 -17.358 1.00 96.69 202 TYR A C 1
ATOM 1623 O O . TYR A 1 202 ? 2.788 -8.715 -18.293 1.00 96.69 202 TYR A O 1
ATOM 1631 N N . ARG A 1 203 ? 2.681 -10.471 -16.909 1.00 96.38 203 ARG A N 1
ATOM 1632 C CA . ARG A 1 203 ? 3.847 -11.183 -17.451 1.00 96.38 203 ARG A CA 1
ATOM 1633 C C . ARG A 1 203 ? 3.503 -12.658 -17.605 1.00 96.38 203 ARG A C 1
ATOM 1635 O O . ARG A 1 203 ? 2.851 -13.226 -16.734 1.00 96.38 203 ARG A O 1
ATOM 1642 N N . ASP A 1 204 ? 3.905 -13.259 -18.720 1.00 93.19 204 ASP A N 1
ATOM 1643 C CA . ASP A 1 204 ? 3.766 -14.700 -18.978 1.00 93.19 204 ASP A CA 1
ATOM 1644 C C . ASP A 1 204 ? 2.358 -15.257 -18.696 1.00 93.19 204 ASP A C 1
ATOM 1646 O O . ASP A 1 204 ? 2.184 -16.282 -18.039 1.00 93.19 204 ASP A O 1
ATOM 1650 N N . GLY A 1 205 ? 1.326 -14.537 -19.149 1.00 93.00 205 GLY A N 1
ATOM 1651 C CA . GLY A 1 205 ? -0.071 -14.960 -19.006 1.00 93.00 205 GLY A CA 1
ATOM 1652 C C . GLY A 1 205 ? -0.685 -14.756 -17.614 1.00 93.00 205 GLY A C 1
ATOM 165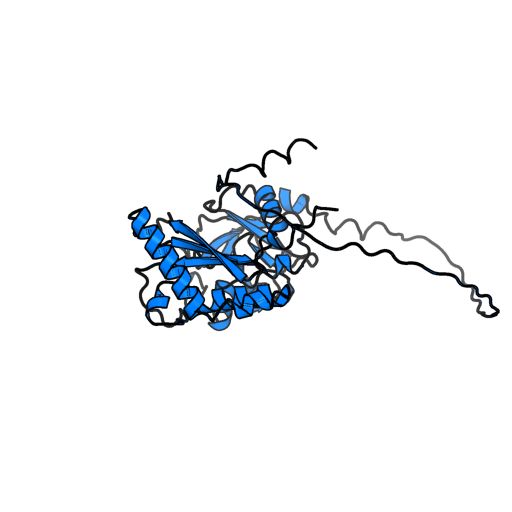3 O O . GLY A 1 205 ? -1.801 -15.211 -17.373 1.00 93.00 205 GLY A O 1
ATOM 1654 N N . LYS A 1 206 ? 0.010 -14.090 -16.685 1.00 95.50 206 LYS A N 1
ATOM 1655 C CA . LYS A 1 206 ? -0.458 -13.886 -15.308 1.00 95.50 206 LYS A CA 1
ATOM 1656 C C . LYS A 1 206 ? -0.111 -12.504 -14.766 1.00 95.50 206 LYS A C 1
ATOM 1658 O O . LYS A 1 206 ? 0.838 -11.848 -15.185 1.00 95.50 206 LYS A O 1
ATOM 1663 N N . TRP A 1 207 ? -0.884 -12.064 -13.778 1.00 97.75 207 TRP A N 1
ATOM 1664 C CA . TRP A 1 207 ? -0.560 -10.863 -13.018 1.00 97.75 207 TRP A CA 1
ATOM 1665 C C . TRP A 1 207 ? 0.509 -11.170 -11.978 1.00 97.75 207 TRP A C 1
ATOM 1667 O O . TRP A 1 207 ? 0.334 -12.045 -11.127 1.00 97.75 207 TRP A O 1
ATOM 1677 N N . MET A 1 208 ? 1.602 -10.421 -12.050 1.00 98.12 208 MET A N 1
ATOM 1678 C CA . MET A 1 208 ? 2.761 -10.517 -11.175 1.00 98.12 208 MET A CA 1
ATOM 1679 C C . MET A 1 208 ? 2.858 -9.273 -10.299 1.00 98.12 208 MET A C 1
ATOM 1681 O O . MET A 1 208 ? 2.610 -8.160 -10.754 1.00 98.12 208 MET A O 1
ATOM 1685 N N . THR A 1 209 ? 3.255 -9.448 -9.046 1.00 98.50 209 THR A N 1
ATOM 1686 C CA . THR A 1 209 ? 3.632 -8.361 -8.136 1.00 98.50 209 THR A CA 1
ATOM 1687 C C . THR A 1 209 ? 5.019 -8.650 -7.561 1.00 98.50 209 THR A C 1
ATOM 1689 O O . THR A 1 209 ? 5.356 -9.831 -7.414 1.00 98.50 209 THR A O 1
ATOM 1692 N N . PRO A 1 210 ? 5.837 -7.630 -7.241 1.00 98.12 210 PRO A N 1
ATOM 1693 C CA . PRO A 1 210 ? 7.188 -7.837 -6.726 1.00 98.12 210 PRO A CA 1
ATOM 1694 C C . PRO A 1 210 ? 7.253 -8.850 -5.587 1.00 98.12 210 PRO A C 1
ATOM 1696 O O . PRO A 1 210 ? 6.417 -8.817 -4.679 1.00 98.12 210 PRO A O 1
ATOM 1699 N N . HIS A 1 211 ? 8.221 -9.766 -5.627 1.00 97.31 211 HIS A N 1
ATOM 1700 C CA . HIS A 1 211 ? 8.472 -10.725 -4.554 1.00 97.31 211 HIS A CA 1
ATOM 1701 C C . HIS A 1 211 ? 8.962 -10.007 -3.289 1.00 97.31 211 HIS A C 1
ATOM 1703 O O . HIS A 1 211 ? 9.556 -8.934 -3.361 1.00 97.31 211 HIS A O 1
ATOM 1709 N N . ARG A 1 212 ? 8.745 -10.611 -2.111 1.00 94.19 212 ARG A N 1
ATOM 1710 C CA . ARG A 1 212 ? 9.213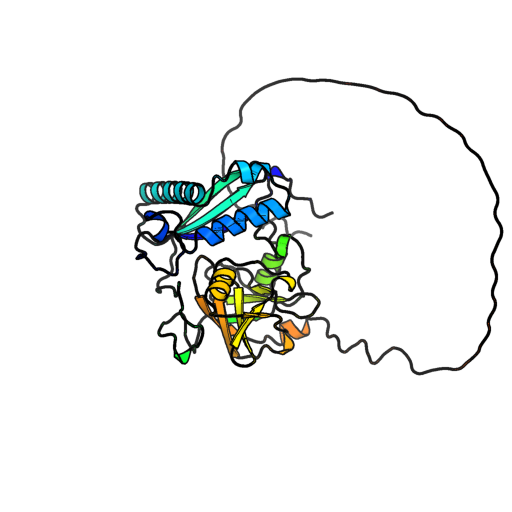 -10.035 -0.834 1.00 94.19 212 ARG A CA 1
ATOM 1711 C C . ARG A 1 212 ? 10.722 -9.778 -0.854 1.00 94.19 212 ARG A C 1
ATOM 1713 O O . ARG A 1 212 ? 11.189 -8.790 -0.295 1.00 94.19 212 ARG A O 1
ATOM 1720 N N . ASP A 1 213 ? 11.461 -10.669 -1.501 1.00 95.81 213 ASP A N 1
ATOM 1721 C CA . ASP A 1 213 ? 12.923 -10.644 -1.517 1.00 95.81 213 ASP A CA 1
ATOM 1722 C C . ASP A 1 213 ? 13.480 -9.513 -2.392 1.00 95.81 213 ASP A C 1
ATOM 1724 O O . ASP A 1 213 ? 14.624 -9.115 -2.204 1.00 95.81 213 ASP A O 1
ATOM 1728 N N . CYS A 1 214 ? 12.652 -8.893 -3.247 1.00 97.06 214 CYS A N 1
ATOM 1729 C CA . CYS A 1 214 ? 13.016 -7.650 -3.931 1.00 97.06 214 CYS A CA 1
ATOM 1730 C C . CYS A 1 214 ? 13.195 -6.482 -2.936 1.00 97.06 214 CYS A C 1
ATOM 1732 O O . CYS A 1 214 ? 13.813 -5.475 -3.273 1.00 97.06 214 CYS A O 1
ATOM 1734 N N . GLY A 1 215 ? 12.694 -6.622 -1.699 1.00 95.12 215 GLY A N 1
ATOM 1735 C CA . GLY A 1 215 ? 12.945 -5.719 -0.574 1.00 95.12 215 GLY A CA 1
ATOM 1736 C C . GLY A 1 215 ? 11.902 -4.620 -0.374 1.00 95.12 215 GLY A C 1
ATOM 1737 O O . GLY A 1 215 ? 12.136 -3.724 0.440 1.00 95.12 215 GLY A O 1
ATOM 1738 N N . GLY A 1 216 ? 10.790 -4.672 -1.109 1.00 93.38 216 GLY A N 1
ATOM 1739 C CA . GLY A 1 216 ? 9.659 -3.756 -0.963 1.00 93.38 216 GLY A CA 1
ATOM 1740 C C . GLY A 1 216 ? 8.768 -4.043 0.252 1.00 93.38 216 GLY A C 1
ATOM 1741 O O . GLY A 1 216 ? 8.928 -5.045 0.957 1.00 93.38 216 GLY A O 1
ATOM 1742 N N . GLN A 1 217 ? 7.805 -3.155 0.491 1.00 93.19 217 GLN A N 1
ATOM 1743 C CA . GLN A 1 217 ? 6.823 -3.260 1.555 1.00 93.19 217 GLN A CA 1
ATOM 1744 C C . GLN A 1 217 ? 5.870 -4.419 1.294 1.00 93.19 217 GLN A C 1
ATOM 1746 O O . GLN A 1 217 ? 5.261 -4.564 0.233 1.00 93.19 217 GLN A O 1
ATOM 1751 N N . GLN A 1 218 ? 5.593 -5.173 2.352 1.00 88.44 218 GLN A N 1
ATOM 1752 C CA . GLN A 1 218 ? 4.562 -6.206 2.334 1.00 88.44 218 GLN A CA 1
ATOM 1753 C C . GLN A 1 218 ? 3.168 -5.567 2.462 1.00 88.44 218 GLN A C 1
ATOM 1755 O O . GLN A 1 218 ? 2.523 -5.601 3.512 1.00 88.44 218 GLN A O 1
ATOM 1760 N N . GLY A 1 219 ? 2.719 -4.912 1.385 1.00 95.25 219 GLY A N 1
ATOM 1761 C CA . GLY A 1 219 ? 1.437 -4.212 1.308 1.00 95.25 219 GLY A CA 1
ATOM 1762 C C . GLY A 1 219 ? 0.249 -5.100 1.704 1.00 95.25 219 GLY A C 1
ATOM 1763 O O . GLY A 1 219 ? 0.188 -6.276 1.356 1.00 95.25 219 GLY A O 1
ATOM 1764 N N . THR A 1 220 ? -0.736 -4.540 2.413 1.00 97.69 220 THR A N 1
ATOM 1765 C CA . THR A 1 220 ? -1.905 -5.317 2.872 1.00 97.69 220 THR A CA 1
ATOM 1766 C C . THR A 1 220 ? -2.777 -5.792 1.716 1.00 97.69 220 THR A C 1
ATOM 1768 O O . THR A 1 220 ? -3.193 -6.944 1.698 1.00 97.69 220 THR A O 1
ATOM 1771 N N . THR A 1 221 ? -2.987 -4.936 0.713 1.00 97.81 221 THR A N 1
ATOM 1772 C CA . THR A 1 221 ? -3.695 -5.297 -0.527 1.00 97.81 221 THR A CA 1
ATOM 1773 C C . THR A 1 221 ? -2.903 -6.276 -1.387 1.00 97.81 221 THR A C 1
ATOM 1775 O O . THR A 1 221 ? -3.507 -7.177 -1.952 1.00 97.81 221 THR A O 1
ATOM 1778 N N . ARG A 1 222 ? -1.566 -6.158 -1.417 1.00 97.81 222 ARG A N 1
ATOM 1779 C CA . ARG A 1 222 ? -0.662 -7.120 -2.070 1.00 97.81 222 ARG A CA 1
ATOM 1780 C C . ARG A 1 222 ? -0.842 -8.518 -1.507 1.00 97.81 222 ARG A C 1
ATOM 1782 O O . ARG A 1 222 ? -1.097 -9.459 -2.246 1.00 97.81 222 ARG A O 1
ATOM 1789 N N . ARG A 1 223 ? -0.697 -8.644 -0.186 1.00 97.31 223 ARG A N 1
ATOM 1790 C CA . ARG A 1 223 ? -0.800 -9.935 0.491 1.00 97.31 223 ARG A CA 1
ATOM 1791 C C . ARG A 1 223 ? -2.197 -10.527 0.331 1.00 97.31 223 ARG A C 1
ATOM 1793 O O . ARG A 1 223 ? -2.309 -11.691 -0.015 1.00 97.31 223 ARG A O 1
ATOM 1800 N N . TRP A 1 224 ? -3.238 -9.708 0.484 1.00 97.75 224 TRP A N 1
ATOM 1801 C CA . TRP A 1 224 ? -4.607 -10.128 0.198 1.00 97.75 224 TRP A CA 1
ATOM 1802 C C . TRP A 1 224 ? -4.773 -10.635 -1.244 1.00 97.75 224 TRP A C 1
ATOM 1804 O O . TRP A 1 224 ? -5.305 -11.719 -1.431 1.00 97.75 224 TRP A O 1
ATOM 1814 N N . ALA A 1 225 ? -4.274 -9.920 -2.259 1.00 97.81 225 ALA A N 1
ATOM 1815 C CA . ALA A 1 225 ? -4.411 -10.335 -3.659 1.00 97.81 225 ALA A CA 1
ATOM 1816 C C . ALA A 1 225 ? -3.716 -11.674 -3.956 1.00 97.81 225 ALA A C 1
ATOM 1818 O O . ALA A 1 225 ? -4.261 -12.490 -4.698 1.00 97.81 225 ALA A O 1
ATOM 1819 N N . ILE A 1 226 ? -2.551 -11.914 -3.345 1.00 97.56 226 ILE A N 1
ATOM 1820 C CA . ILE A 1 226 ? -1.846 -13.200 -3.423 1.00 97.56 226 ILE A CA 1
ATOM 1821 C C . ILE A 1 226 ? -2.665 -14.301 -2.738 1.00 97.56 226 ILE A C 1
ATOM 1823 O O . ILE A 1 226 ? -2.897 -15.344 -3.341 1.00 97.56 226 ILE A O 1
ATOM 1827 N N . ASP A 1 227 ? -3.159 -14.059 -1.519 1.00 96.62 227 ASP A N 1
ATOM 1828 C CA . ASP A 1 227 ? -3.971 -15.030 -0.768 1.00 96.62 227 ASP A CA 1
ATOM 1829 C C . ASP A 1 227 ? -5.283 -15.380 -1.499 1.00 96.62 227 ASP A C 1
ATOM 1831 O O . ASP A 1 227 ? -5.821 -16.470 -1.325 1.00 96.62 227 ASP A O 1
ATOM 1835 N N . GLN A 1 228 ? -5.813 -14.461 -2.313 1.00 96.00 228 GLN A N 1
ATOM 1836 C CA . GLN A 1 228 ? -6.987 -14.688 -3.163 1.00 96.00 228 GLN A CA 1
ATOM 1837 C C . GLN A 1 228 ? -6.657 -15.346 -4.518 1.00 96.00 228 GLN A C 1
ATOM 1839 O O . GLN A 1 228 ? -7.569 -15.580 -5.307 1.00 96.00 228 GLN A O 1
ATOM 1844 N N . GLY A 1 229 ? -5.383 -15.610 -4.831 1.00 96.38 229 GLY A N 1
ATOM 1845 C CA . GLY A 1 229 ? -4.965 -16.170 -6.124 1.00 96.38 229 GLY A CA 1
ATOM 1846 C C . GLY A 1 229 ? -5.142 -15.219 -7.315 1.00 96.38 229 GLY A C 1
ATOM 1847 O O . GLY A 1 229 ? -5.126 -15.652 -8.464 1.00 96.38 229 GLY A O 1
ATOM 1848 N N . ILE A 1 230 ? -5.316 -13.919 -7.061 1.00 96.19 230 ILE A N 1
ATOM 1849 C CA . ILE A 1 230 ? -5.547 -12.898 -8.096 1.00 96.19 230 ILE A CA 1
ATOM 1850 C C . ILE A 1 230 ? -4.240 -12.543 -8.821 1.00 96.19 230 ILE A C 1
ATOM 1852 O O . ILE A 1 230 ? -4.244 -12.169 -9.996 1.00 96.19 230 ILE A O 1
ATOM 1856 N N . CYS A 1 231 ? -3.114 -12.640 -8.117 1.00 97.56 231 CYS A N 1
ATOM 1857 C CA . CYS A 1 231 ? -1.784 -12.400 -8.658 1.00 97.56 231 CYS A CA 1
ATOM 1858 C C . CYS A 1 231 ? -0.742 -13.302 -7.990 1.00 97.56 231 CYS A C 1
ATOM 1860 O O . CYS A 1 231 ? -1.001 -13.932 -6.965 1.00 97.56 231 CYS A O 1
ATOM 1862 N N . HIS A 1 232 ? 0.456 -13.336 -8.569 1.00 98.00 232 HIS A N 1
ATOM 1863 C CA . HIS A 1 232 ? 1.576 -14.135 -8.084 1.00 98.00 232 HIS A CA 1
ATOM 1864 C C . HIS A 1 232 ? 2.752 -13.236 -7.711 1.00 98.00 232 HIS A C 1
ATOM 1866 O O . HIS A 1 232 ? 3.041 -12.245 -8.383 1.00 98.00 232 HIS A O 1
ATOM 1872 N N . ALA A 1 233 ? 3.455 -13.589 -6.639 1.00 97.94 233 ALA A N 1
ATOM 1873 C CA . ALA A 1 233 ? 4.699 -12.923 -6.287 1.00 97.94 233 ALA A CA 1
ATOM 1874 C C . ALA A 1 233 ? 5.831 -13.395 -7.215 1.00 97.94 233 ALA A C 1
ATOM 1876 O O . ALA A 1 233 ? 5.972 -14.593 -7.453 1.00 97.94 233 ALA A O 1
ATOM 1877 N N . GLY A 1 234 ? 6.656 -12.475 -7.708 1.00 97.50 234 GLY A N 1
ATOM 1878 C CA . GLY A 1 234 ? 7.831 -12.817 -8.509 1.00 97.50 234 GLY A CA 1
ATOM 1879 C C . GLY A 1 234 ? 8.708 -11.612 -8.816 1.00 97.50 234 GLY A C 1
ATOM 1880 O O . GLY A 1 234 ? 8.458 -10.509 -8.333 1.00 97.50 234 GLY A O 1
ATOM 1881 N N . ILE A 1 235 ? 9.756 -11.836 -9.598 1.00 97.94 235 ILE A N 1
ATOM 1882 C CA . ILE A 1 235 ? 10.672 -10.778 -10.021 1.00 97.94 235 ILE A CA 1
ATOM 1883 C C . ILE A 1 235 ? 10.082 -10.088 -11.252 1.00 97.94 235 ILE A C 1
ATOM 1885 O O . ILE A 1 235 ? 9.674 -10.750 -12.205 1.00 97.94 235 ILE A O 1
ATOM 1889 N N . ILE A 1 236 ? 10.041 -8.757 -11.224 1.00 98.12 236 ILE A N 1
ATOM 1890 C CA . ILE A 1 236 ? 9.751 -7.928 -12.393 1.00 98.12 236 ILE A CA 1
ATOM 1891 C C . ILE A 1 236 ? 10.995 -7.092 -12.647 1.00 98.12 236 ILE A C 1
ATOM 1893 O O . ILE A 1 236 ? 11.305 -6.202 -11.858 1.00 98.12 236 ILE A O 1
ATOM 1897 N N . ASP A 1 237 ? 11.711 -7.399 -13.722 1.00 97.06 237 ASP A N 1
ATOM 1898 C CA . ASP A 1 237 ? 12.859 -6.609 -14.154 1.00 97.06 237 ASP A CA 1
ATOM 1899 C C . ASP A 1 237 ? 12.370 -5.312 -14.819 1.00 97.06 237 ASP A C 1
ATOM 1901 O O . ASP A 1 237 ? 11.436 -5.334 -15.633 1.00 97.06 237 ASP A O 1
ATOM 1905 N N . ILE A 1 238 ? 12.978 -4.178 -14.461 1.00 96.19 238 ILE A N 1
ATOM 1906 C CA . ILE A 1 238 ? 12.595 -2.856 -14.978 1.00 96.19 238 ILE A CA 1
ATOM 1907 C C . ILE A 1 238 ? 12.720 -2.758 -16.504 1.00 96.19 238 ILE A C 1
ATOM 1909 O O . ILE A 1 238 ? 11.956 -2.016 -17.117 1.00 96.19 238 ILE A O 1
ATOM 1913 N N . SER A 1 239 ? 13.616 -3.531 -17.129 1.00 94.25 239 SER A N 1
ATOM 1914 C CA . SER A 1 239 ? 13.787 -3.581 -18.588 1.00 94.25 239 SER A CA 1
ATOM 1915 C C . SER A 1 239 ? 12.570 -4.160 -19.315 1.00 94.25 239 SER A C 1
ATOM 1917 O O . SER A 1 239 ? 12.370 -3.906 -20.501 1.00 94.25 239 SER A O 1
ATOM 1919 N N . THR A 1 240 ? 11.715 -4.906 -18.608 1.00 95.00 240 THR A N 1
ATOM 1920 C CA . THR A 1 240 ? 10.497 -5.493 -19.185 1.00 95.00 240 THR A CA 1
ATOM 1921 C C . THR A 1 240 ? 9.320 -4.522 -19.217 1.00 95.00 240 THR A C 1
ATOM 1923 O O . THR A 1 240 ? 8.282 -4.848 -19.797 1.00 95.00 240 THR A O 1
ATOM 1926 N N . ILE A 1 241 ? 9.428 -3.364 -18.559 1.00 94.94 241 ILE A N 1
ATOM 1927 C CA . ILE A 1 241 ? 8.336 -2.396 -18.444 1.00 94.94 241 ILE A CA 1
ATOM 1928 C C . ILE A 1 241 ? 8.297 -1.529 -19.699 1.00 94.94 241 ILE A C 1
ATOM 1930 O O . ILE A 1 241 ? 9.287 -0.896 -20.065 1.00 94.94 241 ILE A O 1
ATOM 1934 N N . LYS A 1 242 ? 7.138 -1.475 -20.355 1.00 93.94 242 LYS A N 1
ATOM 1935 C CA . LYS A 1 242 ? 6.987 -0.761 -21.629 1.00 93.94 242 LYS A CA 1
ATOM 1936 C C . LYS A 1 242 ? 6.298 0.583 -21.434 1.00 93.94 242 LYS A C 1
ATOM 1938 O O . LYS A 1 242 ? 5.395 0.717 -20.610 1.00 93.94 242 LYS A O 1
ATOM 1943 N N . HIS A 1 243 ? 6.696 1.579 -22.228 1.00 94.62 243 HIS A N 1
ATOM 1944 C CA . HIS A 1 243 ? 5.919 2.812 -22.359 1.00 94.62 243 HIS A CA 1
ATOM 1945 C C . HIS A 1 243 ? 4.469 2.477 -22.741 1.00 94.62 243 HIS A C 1
ATOM 1947 O O . HIS A 1 243 ? 4.226 1.524 -23.479 1.00 94.62 243 HIS A O 1
ATOM 1953 N N . ASP A 1 244 ? 3.523 3.239 -22.201 1.00 95.00 244 ASP A N 1
ATOM 1954 C CA . ASP A 1 244 ? 2.077 3.064 -22.343 1.00 95.00 244 ASP A CA 1
ATOM 1955 C C . ASP A 1 244 ? 1.482 1.763 -21.787 1.00 95.00 244 ASP A C 1
ATOM 1957 O O . ASP A 1 244 ? 0.262 1.584 -21.861 1.00 95.00 244 ASP A O 1
ATOM 1961 N N . GLU A 1 245 ? 2.283 0.897 -21.157 1.00 95.06 245 GLU A N 1
ATOM 1962 C CA . GLU A 1 245 ? 1.783 -0.298 -20.480 1.00 95.06 245 GLU A CA 1
ATOM 1963 C C . GLU A 1 245 ? 0.775 0.082 -19.385 1.00 95.06 245 GLU A C 1
ATOM 1965 O O . GLU A 1 245 ? 1.031 0.956 -18.551 1.00 95.06 245 GLU A O 1
ATOM 1970 N N . ILE A 1 246 ? -0.382 -0.587 -19.370 1.00 96.56 246 ILE A N 1
ATOM 1971 C CA . ILE A 1 246 ? -1.347 -0.447 -18.280 1.00 96.56 246 ILE A CA 1
ATOM 1972 C C . ILE A 1 246 ? -0.976 -1.410 -17.163 1.00 96.56 246 ILE A C 1
ATOM 1974 O O . ILE A 1 246 ? -0.970 -2.627 -17.346 1.00 96.56 246 ILE A O 1
ATOM 1978 N N . ILE A 1 247 ? -0.722 -0.848 -15.989 1.00 97.50 247 ILE A N 1
ATOM 1979 C CA . ILE A 1 247 ? -0.404 -1.587 -14.773 1.00 97.50 247 ILE A CA 1
ATOM 1980 C C . ILE A 1 247 ? -1.503 -1.376 -13.741 1.00 97.50 247 ILE A C 1
ATOM 1982 O O . ILE A 1 247 ? -2.248 -0.391 -13.793 1.00 97.50 247 ILE A O 1
ATOM 1986 N N . TRP A 1 248 ? -1.565 -2.262 -12.755 1.00 98.19 248 TRP A N 1
ATOM 1987 C CA . TRP A 1 248 ? -2.363 -2.014 -11.561 1.00 98.19 248 TRP A CA 1
ATOM 1988 C C . TRP A 1 248 ? -1.497 -1.460 -10.443 1.00 98.19 248 TRP A C 1
ATOM 1990 O O . TRP A 1 248 ? -0.335 -1.827 -10.283 1.00 98.19 248 TRP A O 1
ATOM 2000 N N . LEU A 1 249 ? -2.104 -0.605 -9.635 1.00 98.12 249 LEU A N 1
ATOM 2001 C CA . LEU A 1 249 ? -1.585 -0.116 -8.373 1.00 98.12 249 LEU A CA 1
ATOM 2002 C C . LEU A 1 249 ? -2.605 -0.429 -7.281 1.00 98.12 249 LEU A C 1
ATOM 2004 O O . LEU A 1 249 ? -3.816 -0.400 -7.514 1.00 98.12 249 LEU A O 1
ATOM 2008 N N . SER A 1 250 ? -2.135 -0.695 -6.065 1.00 98.00 250 SER A N 1
ATOM 2009 C CA . SER A 1 250 ? -3.036 -0.842 -4.926 1.00 98.00 250 SER A CA 1
ATOM 2010 C C . SER A 1 250 ? -2.475 -0.298 -3.624 1.00 98.00 250 SER A C 1
ATOM 2012 O O . SER A 1 250 ? -1.268 -0.281 -3.395 1.00 98.00 250 SER A O 1
ATOM 2014 N N . ASN A 1 251 ? -3.359 0.117 -2.716 1.00 97.81 251 ASN A N 1
ATOM 2015 C CA . ASN A 1 251 ? -3.011 0.318 -1.310 1.00 97.81 251 ASN A CA 1
ATOM 2016 C C . ASN A 1 251 ? -4.237 0.165 -0.397 1.00 97.81 251 ASN A C 1
ATOM 2018 O O . ASN A 1 251 ? -5.377 0.093 -0.851 1.00 97.81 251 ASN A O 1
ATOM 2022 N N . GLY A 1 252 ? -3.996 0.123 0.916 1.00 96.75 252 GLY A N 1
ATOM 2023 C CA . GLY A 1 252 ? -5.046 -0.062 1.925 1.00 96.75 252 GLY A CA 1
ATOM 2024 C C . GLY A 1 252 ? -6.047 1.093 2.046 1.00 96.75 252 GLY A C 1
ATOM 2025 O O . GLY A 1 252 ? -6.960 0.998 2.853 1.00 96.75 252 GLY A O 1
ATOM 2026 N N . VAL A 1 253 ? -5.900 2.184 1.287 1.00 95.88 253 VAL A N 1
ATOM 2027 C CA . VAL A 1 253 ? -6.810 3.342 1.337 1.00 95.88 253 VAL A CA 1
ATOM 2028 C C . VAL A 1 253 ? -7.643 3.446 0.058 1.00 95.88 253 VAL A C 1
ATOM 2030 O O . VAL A 1 253 ? -8.867 3.516 0.130 1.00 95.88 253 VAL A O 1
ATOM 2033 N N . LYS A 1 254 ? -6.995 3.446 -1.113 1.00 94.19 254 LYS A N 1
ATOM 2034 C CA . LYS A 1 254 ? -7.637 3.619 -2.427 1.00 94.19 254 LYS A CA 1
ATOM 2035 C C . LYS A 1 254 ? -8.180 2.310 -3.018 1.00 94.19 254 LYS A C 1
ATOM 2037 O O . LYS A 1 254 ? -8.979 2.372 -3.944 1.00 94.19 254 LYS A O 1
ATOM 2042 N N . GLY A 1 255 ? -7.786 1.147 -2.494 1.00 95.44 255 GLY A N 1
ATOM 2043 C CA . GLY A 1 255 ? -8.068 -0.133 -3.148 1.00 95.44 255 GLY A CA 1
ATOM 2044 C C . GLY A 1 255 ? -7.158 -0.335 -4.356 1.00 95.44 255 GLY A C 1
ATOM 2045 O O . GLY A 1 255 ? -5.992 0.056 -4.298 1.00 95.44 255 GLY A O 1
ATOM 2046 N N . PHE A 1 256 ? -7.691 -0.941 -5.412 1.00 96.50 256 PHE A N 1
ATOM 2047 C CA . PHE A 1 256 ? -7.028 -1.219 -6.684 1.00 96.50 256 PHE A CA 1
ATOM 2048 C C . PHE A 1 256 ? -7.423 -0.185 -7.733 1.00 96.50 256 PHE A C 1
ATOM 2050 O O . PHE A 1 256 ? -8.582 0.219 -7.814 1.00 96.50 256 PHE A O 1
ATOM 2057 N N . PHE A 1 257 ? -6.458 0.247 -8.535 1.00 95.50 257 PHE A N 1
ATOM 2058 C CA . PHE A 1 257 ? -6.689 1.163 -9.642 1.00 95.50 257 PHE A CA 1
ATOM 2059 C C . PHE A 1 257 ? -5.599 1.025 -10.702 1.00 95.50 257 PHE A C 1
ATOM 2061 O O . PHE A 1 257 ? -4.458 0.684 -10.400 1.00 95.50 257 PHE A O 1
ATOM 2068 N N . THR A 1 258 ? -5.947 1.300 -11.949 1.00 96.50 258 THR A N 1
ATOM 2069 C CA . THR A 1 258 ? -5.027 1.241 -13.085 1.00 96.50 258 THR A CA 1
ATOM 2070 C C . THR A 1 258 ? -4.204 2.516 -13.222 1.00 96.50 258 THR A C 1
ATOM 2072 O O . THR A 1 258 ? -4.706 3.615 -12.974 1.00 96.50 258 THR A O 1
ATOM 2075 N N . ALA A 1 259 ? -2.968 2.380 -13.695 1.00 97.06 259 ALA A N 1
ATOM 2076 C CA . ALA A 1 259 ? -2.107 3.478 -14.112 1.00 97.06 259 ALA A CA 1
ATOM 2077 C C . ALA A 1 259 ? -1.465 3.162 -15.467 1.00 97.06 259 ALA A C 1
ATOM 2079 O O . ALA A 1 259 ? -1.210 2.002 -15.782 1.00 97.06 259 ALA A O 1
ATOM 2080 N N . ARG A 1 260 ? -1.194 4.198 -16.261 1.00 97.25 260 ARG A N 1
ATOM 2081 C CA . ARG A 1 260 ? -0.415 4.085 -17.495 1.00 97.25 260 ARG A CA 1
ATOM 2082 C C . ARG A 1 260 ? 1.043 4.352 -17.169 1.00 97.25 260 ARG A C 1
ATOM 2084 O O . ARG A 1 260 ? 1.362 5.413 -16.625 1.00 97.25 260 ARG A O 1
ATOM 2091 N N . PHE A 1 261 ? 1.915 3.406 -17.482 1.00 97.12 261 PHE A N 1
ATOM 2092 C CA . PHE A 1 261 ? 3.345 3.607 -17.341 1.00 97.12 261 PHE A CA 1
ATOM 2093 C C . PHE A 1 261 ? 3.850 4.565 -18.420 1.00 97.12 261 PHE A C 1
ATOM 2095 O O . PHE A 1 261 ? 3.585 4.393 -19.606 1.00 97.12 261 PHE A O 1
ATOM 2102 N N . VAL A 1 262 ? 4.588 5.586 -18.002 1.00 95.25 262 VAL A N 1
ATOM 2103 C CA . VAL A 1 262 ? 5.188 6.584 -18.881 1.00 95.25 262 VAL A CA 1
ATOM 2104 C C . VAL A 1 262 ? 6.696 6.460 -18.739 1.00 95.25 262 VAL A C 1
ATOM 2106 O O . VAL A 1 262 ? 7.284 6.943 -17.768 1.00 95.25 262 VAL A O 1
ATOM 2109 N N . ALA A 1 263 ? 7.326 5.806 -19.717 1.00 87.06 263 ALA A N 1
ATOM 2110 C CA . ALA A 1 263 ? 8.779 5.829 -19.838 1.00 87.06 263 ALA A CA 1
ATOM 2111 C C . ALA A 1 263 ? 9.238 7.284 -20.001 1.00 87.06 263 ALA A C 1
ATOM 2113 O O . ALA A 1 263 ? 8.697 8.020 -20.826 1.00 87.06 263 ALA A O 1
ATOM 2114 N N . CYS A 1 264 ? 10.201 7.705 -19.189 1.00 74.00 264 CYS A N 1
ATOM 2115 C CA . CYS A 1 264 ? 10.730 9.060 -19.218 1.00 74.00 264 CYS A CA 1
ATOM 2116 C C . CYS A 1 264 ? 12.205 8.960 -19.617 1.00 74.00 264 CYS A C 1
ATOM 2118 O O . CYS A 1 264 ? 13.043 8.619 -18.780 1.00 74.00 264 CYS A O 1
ATOM 2120 N N . ASN A 1 265 ? 12.511 9.222 -20.892 1.00 59.38 265 ASN A N 1
ATOM 2121 C CA . ASN A 1 265 ? 13.862 9.066 -21.451 1.00 59.38 265 ASN A CA 1
ATOM 2122 C C . ASN A 1 265 ? 14.908 9.890 -20.674 1.00 59.38 265 ASN A C 1
ATOM 2124 O O . ASN A 1 265 ? 15.980 9.378 -20.370 1.00 59.38 265 ASN A O 1
ATOM 2128 N N . ASP A 1 266 ? 14.552 11.093 -20.212 1.00 57.34 266 ASP A N 1
ATOM 2129 C CA . ASP A 1 266 ? 15.439 11.950 -19.406 1.00 57.34 266 ASP A CA 1
ATOM 2130 C C . ASP A 1 266 ? 15.724 11.419 -17.991 1.00 57.34 266 ASP A C 1
ATOM 2132 O O . ASP A 1 266 ? 16.673 11.854 -17.337 1.00 57.34 266 ASP A O 1
ATOM 2136 N N . ARG A 1 267 ? 14.892 10.501 -17.482 1.00 55.38 267 ARG A N 1
ATOM 2137 C CA . ARG A 1 267 ? 15.083 9.873 -16.164 1.00 55.38 267 ARG A CA 1
ATOM 2138 C C . ARG A 1 267 ? 15.957 8.633 -16.249 1.00 55.38 267 ARG A C 1
ATOM 2140 O O . ARG A 1 267 ? 16.805 8.451 -15.384 1.00 55.38 267 ARG A O 1
ATOM 2147 N N . LEU A 1 268 ? 15.780 7.843 -17.308 1.00 48.19 268 LEU A N 1
ATOM 2148 C CA . LEU A 1 268 ? 16.617 6.681 -17.616 1.00 48.19 268 LEU A CA 1
ATOM 2149 C C . LEU A 1 268 ? 18.031 7.102 -18.048 1.00 48.19 268 LEU A C 1
ATOM 2151 O O . LEU A 1 268 ? 18.996 6.444 -17.685 1.00 48.19 268 LEU A O 1
ATOM 2155 N N . ALA A 1 269 ? 18.179 8.247 -18.728 1.00 43.38 269 ALA A N 1
ATOM 2156 C CA . ALA A 1 269 ? 19.485 8.817 -19.079 1.00 43.38 269 ALA A CA 1
ATOM 2157 C C . ALA A 1 269 ? 20.302 9.314 -17.865 1.00 43.38 269 ALA A C 1
ATOM 2159 O O . ALA A 1 269 ? 21.500 9.560 -17.987 1.00 43.38 269 ALA A O 1
ATOM 2160 N N . ARG A 1 270 ? 19.669 9.477 -16.691 1.00 42.75 270 ARG A N 1
ATOM 2161 C CA . ARG A 1 270 ? 20.339 9.803 -15.415 1.00 42.75 270 ARG A CA 1
ATOM 2162 C C . ARG A 1 270 ? 20.612 8.577 -14.549 1.00 42.75 270 ARG A C 1
ATOM 2164 O O . ARG A 1 270 ? 21.302 8.694 -13.537 1.00 42.75 270 ARG A O 1
ATOM 2171 N N . THR A 1 271 ? 20.099 7.412 -14.934 1.00 40.81 271 THR A N 1
ATOM 2172 C CA . THR A 1 271 ? 20.615 6.144 -14.434 1.00 40.81 271 THR A CA 1
ATOM 2173 C C . THR A 1 271 ? 22.022 6.010 -15.017 1.00 40.81 271 THR A C 1
ATOM 2175 O O . THR A 1 271 ? 22.153 6.124 -16.235 1.00 40.81 271 THR A O 1
ATOM 2178 N N . PRO A 1 272 ? 23.090 5.832 -14.217 1.00 37.78 272 PRO A N 1
ATOM 2179 C CA . PRO A 1 272 ? 24.413 5.586 -14.776 1.00 37.78 272 PRO A CA 1
ATOM 2180 C C . PRO A 1 272 ? 24.295 4.390 -15.720 1.00 37.78 272 PRO A C 1
ATOM 2182 O O . PRO A 1 272 ? 24.009 3.279 -15.267 1.00 37.78 272 PRO A O 1
ATOM 2185 N N . SER A 1 273 ? 24.416 4.622 -17.027 1.00 43.12 273 SER A N 1
ATOM 2186 C CA . SER A 1 273 ? 24.286 3.548 -17.993 1.00 43.12 273 SER A CA 1
ATOM 2187 C C . SER A 1 273 ? 25.424 2.561 -17.754 1.00 43.12 273 SER A C 1
ATOM 2189 O O . SER A 1 273 ? 26.615 2.881 -17.733 1.00 43.12 273 SER A O 1
ATOM 2191 N N . TYR A 1 274 ? 25.002 1.325 -17.541 1.00 45.38 274 TYR A N 1
ATOM 2192 C CA . TYR A 1 274 ? 25.790 0.111 -17.390 1.00 45.38 274 TYR A CA 1
ATOM 2193 C C . TYR A 1 274 ? 26.660 -0.209 -18.634 1.00 45.38 274 TYR A C 1
ATOM 2195 O O . TYR A 1 274 ? 27.484 -1.115 -18.597 1.00 45.38 274 TYR A O 1
ATOM 2203 N N . GLU A 1 275 ? 26.558 0.574 -19.713 1.00 33.84 275 GLU A N 1
ATOM 2204 C CA . GLU A 1 275 ? 27.243 0.355 -20.997 1.00 33.84 275 GLU A CA 1
ATOM 2205 C C . GLU A 1 275 ? 28.702 0.848 -21.065 1.00 33.84 275 GLU A C 1
ATOM 2207 O O . GLU A 1 275 ? 29.415 0.503 -22.001 1.00 33.84 275 GLU A O 1
ATOM 2212 N N . SER A 1 276 ? 29.212 1.591 -20.077 1.00 33.81 276 SER A N 1
ATOM 2213 C CA . SER A 1 276 ? 30.588 2.134 -20.135 1.00 33.81 276 SER A CA 1
ATOM 2214 C C . SER A 1 276 ? 31.683 1.236 -19.539 1.00 33.81 276 SER A C 1
ATOM 2216 O O . SER A 1 276 ? 32.856 1.602 -19.573 1.00 33.81 276 SER A O 1
ATOM 2218 N N . ARG A 1 277 ? 31.349 0.051 -19.001 1.00 35.41 277 ARG A N 1
ATOM 2219 C CA . ARG A 1 277 ? 32.316 -0.813 -18.287 1.00 35.41 277 ARG A CA 1
ATOM 2220 C C . ARG A 1 277 ? 32.708 -2.119 -18.984 1.00 35.41 277 ARG A C 1
ATOM 2222 O O . ARG A 1 277 ? 33.322 -2.968 -18.347 1.00 35.41 277 ARG A O 1
ATOM 2229 N N . ILE A 1 278 ? 32.417 -2.264 -20.279 1.00 36.88 278 ILE A N 1
ATOM 2230 C CA . ILE A 1 278 ? 32.875 -3.421 -21.079 1.00 36.88 278 ILE A CA 1
ATOM 2231 C C . ILE A 1 278 ? 33.848 -3.024 -22.209 1.00 36.88 278 ILE A C 1
ATOM 2233 O O . ILE A 1 278 ? 34.567 -3.879 -22.713 1.00 36.88 278 ILE A O 1
ATOM 2237 N N . SER A 1 279 ? 33.994 -1.740 -22.561 1.00 37.44 279 SER A N 1
ATOM 2238 C CA . SER A 1 279 ? 34.884 -1.326 -23.665 1.00 37.44 279 SER A CA 1
ATOM 2239 C C . SER A 1 279 ? 36.241 -0.736 -23.256 1.00 37.44 279 SER A C 1
ATOM 2241 O O . SER A 1 279 ? 37.043 -0.435 -24.136 1.00 37.44 279 SER A O 1
ATOM 2243 N N . HIS A 1 280 ? 36.549 -0.599 -21.960 1.00 38.09 280 HIS A N 1
ATOM 2244 C CA . HIS A 1 280 ? 37.814 0.001 -21.507 1.00 38.09 280 HIS A CA 1
ATOM 2245 C C . HIS A 1 280 ? 38.450 -0.721 -20.310 1.00 38.09 280 HIS A C 1
ATOM 2247 O O . HIS A 1 280 ? 38.712 -0.098 -19.290 1.00 38.09 280 HIS A O 1
ATOM 2253 N N . VAL A 1 281 ? 38.736 -2.021 -20.440 1.00 32.84 281 VAL A N 1
ATOM 2254 C CA . VAL A 1 281 ? 39.898 -2.651 -19.778 1.00 32.84 281 VAL A CA 1
ATOM 2255 C C . VAL A 1 281 ? 40.507 -3.678 -20.747 1.00 32.84 281 VAL A C 1
ATOM 2257 O O . VAL A 1 281 ? 40.175 -4.856 -20.744 1.00 32.84 281 VAL A O 1
ATOM 2260 N N . SER A 1 282 ? 41.342 -3.142 -21.636 1.00 34.12 282 SER A N 1
ATOM 2261 C CA . SER A 1 282 ? 42.607 -3.696 -22.137 1.00 34.12 282 SER A CA 1
ATOM 2262 C C . SER A 1 282 ? 42.653 -5.105 -22.757 1.00 34.12 282 SER A C 1
ATOM 2264 O O . SER A 1 282 ? 42.854 -6.116 -22.091 1.00 34.12 282 SER A O 1
ATOM 2266 N N . ARG A 1 283 ? 42.673 -5.116 -24.100 1.00 34.25 283 ARG A N 1
ATOM 2267 C CA . ARG A 1 283 ? 43.744 -5.793 -24.859 1.00 34.25 283 ARG A CA 1
ATOM 2268 C C . ARG A 1 283 ? 45.083 -5.077 -24.596 1.00 34.25 283 ARG A C 1
ATOM 2270 O O . ARG A 1 283 ? 45.052 -3.877 -24.349 1.00 34.25 283 ARG A O 1
ATOM 2277 N N . SER A 1 284 ? 46.191 -5.809 -24.770 1.00 31.61 284 SER A N 1
ATOM 2278 C CA . SER A 1 284 ? 47.619 -5.475 -24.537 1.00 31.61 284 SER A CA 1
ATOM 2279 C C . SER A 1 284 ? 48.072 -5.734 -23.091 1.00 31.61 284 SER A C 1
ATOM 2281 O O . SER A 1 284 ? 47.439 -5.226 -22.176 1.00 31.61 284 SER A O 1
ATOM 2283 N N . ASP A 1 285 ? 49.133 -6.477 -22.784 1.00 32.06 285 ASP A N 1
ATOM 2284 C CA . ASP A 1 285 ? 50.143 -7.138 -23.612 1.00 32.06 285 ASP A CA 1
ATOM 2285 C C . ASP A 1 285 ? 50.913 -8.161 -22.744 1.00 32.06 285 ASP A C 1
ATOM 2287 O O . ASP A 1 285 ? 50.940 -8.040 -21.521 1.00 32.06 285 ASP A O 1
ATOM 2291 N N . SER A 1 286 ? 51.507 -9.154 -23.408 1.00 33.44 286 SER A N 1
ATOM 2292 C CA . SER A 1 286 ? 52.727 -9.910 -23.058 1.00 33.44 286 SER A CA 1
ATOM 2293 C C . SER A 1 286 ? 53.068 -10.292 -21.594 1.00 33.44 286 SER A C 1
ATOM 2295 O O . SER A 1 286 ? 53.530 -9.470 -20.812 1.00 33.44 286 SER A O 1
ATOM 2297 N N . GLY A 1 287 ? 52.986 -11.603 -21.317 1.00 29.98 287 GLY A N 1
ATOM 2298 C CA . GLY A 1 287 ? 54.065 -12.479 -20.810 1.00 29.98 287 GLY A CA 1
ATOM 2299 C C . GLY A 1 287 ? 54.920 -12.082 -19.594 1.00 29.98 287 GLY A C 1
ATOM 2300 O O . GLY A 1 287 ? 55.689 -11.135 -19.657 1.00 29.98 287 GLY A O 1
ATOM 2301 N N . ILE A 1 288 ? 54.925 -12.940 -18.565 1.00 31.20 288 ILE A N 1
ATOM 2302 C CA . ILE A 1 288 ? 56.037 -13.839 -18.168 1.00 31.20 288 ILE A CA 1
ATOM 2303 C C . ILE A 1 288 ? 55.704 -14.471 -16.799 1.00 31.20 288 ILE A C 1
ATOM 2305 O O . ILE A 1 288 ? 55.191 -13.819 -15.893 1.00 31.20 288 ILE A O 1
ATOM 2309 N N . ASP A 1 289 ? 55.964 -15.775 -16.721 1.00 31.55 289 ASP A N 1
ATOM 2310 C CA . ASP A 1 289 ? 55.891 -16.685 -15.573 1.00 31.55 289 ASP A CA 1
ATOM 2311 C C . ASP A 1 289 ? 56.945 -16.339 -14.500 1.00 31.55 289 ASP A C 1
ATOM 2313 O O . ASP A 1 289 ? 58.068 -16.017 -14.870 1.00 31.55 289 ASP A O 1
ATOM 2317 N N . GLU A 1 290 ? 56.637 -16.507 -13.206 1.00 31.22 290 GLU A N 1
ATOM 2318 C CA . GLU A 1 290 ? 57.482 -17.302 -12.291 1.00 31.22 290 GLU A CA 1
ATOM 2319 C C . GLU A 1 290 ? 56.873 -17.484 -10.884 1.00 31.22 290 GLU A C 1
ATOM 2321 O O . GLU A 1 290 ? 56.325 -16.577 -10.256 1.00 31.22 290 GLU A O 1
ATOM 2326 N N . LYS A 1 291 ? 56.994 -18.723 -10.395 1.00 31.48 291 LYS A N 1
ATOM 2327 C CA . LYS A 1 291 ? 56.659 -19.216 -9.050 1.00 31.48 291 LYS A CA 1
ATOM 2328 C C . LYS A 1 291 ? 57.705 -18.766 -8.026 1.00 31.48 291 LYS A C 1
ATOM 2330 O O . LYS A 1 291 ? 58.879 -18.781 -8.358 1.00 31.48 291 LYS A O 1
ATOM 2335 N N . HIS A 1 292 ? 57.319 -18.614 -6.752 1.00 28.86 292 HIS A N 1
ATOM 2336 C CA . HIS A 1 292 ? 58.022 -19.278 -5.637 1.00 28.86 292 HIS A CA 1
ATOM 2337 C C . HIS A 1 292 ? 57.242 -19.237 -4.304 1.00 28.86 292 HIS A C 1
ATOM 2339 O O . HIS A 1 292 ? 56.710 -18.211 -3.889 1.00 28.86 292 HIS A O 1
ATOM 2345 N N . SER A 1 293 ? 57.195 -20.399 -3.641 1.00 28.52 293 SER A N 1
ATOM 2346 C CA . SER A 1 293 ? 56.766 -20.631 -2.252 1.00 28.52 293 SER A CA 1
ATOM 2347 C C . SER A 1 293 ? 57.752 -20.051 -1.230 1.00 28.52 293 SER A C 1
ATOM 2349 O O . SER A 1 293 ? 58.949 -20.059 -1.502 1.00 28.52 293 SER A O 1
ATOM 2351 N N . LEU A 1 294 ? 57.261 -19.717 -0.024 1.00 25.25 294 LEU A N 1
ATOM 2352 C CA . LEU A 1 294 ? 57.643 -20.295 1.292 1.00 25.25 294 LEU A CA 1
ATOM 2353 C C . LEU A 1 294 ? 57.241 -19.356 2.464 1.00 25.25 294 LEU A C 1
ATOM 2355 O O . LEU A 1 294 ? 57.540 -18.168 2.462 1.00 25.25 294 LEU A O 1
ATOM 2359 N N . ARG A 1 295 ? 56.572 -19.916 3.484 1.00 25.12 295 ARG A N 1
ATOM 2360 C CA . ARG A 1 295 ? 56.638 -19.504 4.914 1.00 25.12 295 ARG A CA 1
ATOM 2361 C C . ARG A 1 295 ? 57.672 -20.433 5.611 1.00 25.12 295 ARG A C 1
ATOM 2363 O O . ARG A 1 295 ? 58.073 -21.378 4.925 1.00 25.12 295 ARG A O 1
ATOM 2370 N N . PRO A 1 296 ? 58.026 -20.340 6.921 1.00 40.19 296 PRO A N 1
ATOM 2371 C CA . PRO A 1 296 ? 57.562 -19.469 8.028 1.00 40.19 296 PRO A CA 1
ATOM 2372 C C . PRO A 1 296 ? 58.708 -18.912 8.925 1.00 40.19 296 PRO A C 1
ATOM 2374 O O . PRO A 1 296 ? 59.864 -19.223 8.684 1.00 40.19 296 PRO A O 1
ATOM 2377 N N . HIS A 1 297 ? 58.397 -18.135 9.976 1.00 27.48 297 HIS A N 1
ATOM 2378 C CA . HIS A 1 297 ? 58.914 -18.354 11.347 1.00 27.48 297 HIS A CA 1
ATOM 2379 C C . HIS A 1 297 ? 58.219 -17.450 12.389 1.00 27.48 297 HIS A C 1
ATOM 2381 O O . HIS A 1 297 ? 57.685 -16.396 12.049 1.00 27.48 297 HIS A O 1
ATOM 2387 N N . GLN A 1 298 ? 58.166 -17.972 13.617 1.00 25.78 298 GLN A N 1
ATOM 2388 C CA . GLN A 1 298 ? 57.487 -17.510 14.835 1.00 25.78 298 GLN A CA 1
ATOM 2389 C C . GLN A 1 298 ? 58.400 -16.647 15.737 1.00 25.78 298 GLN A C 1
ATOM 2391 O O . GLN A 1 298 ? 59.555 -16.421 15.382 1.00 25.78 298 GLN A O 1
ATOM 2396 N N . ASP A 1 299 ? 57.837 -16.286 16.904 1.00 27.58 299 ASP A N 1
ATOM 2397 C CA . ASP A 1 299 ? 58.450 -15.892 18.194 1.00 27.58 299 ASP A CA 1
ATOM 2398 C C . ASP A 1 299 ? 58.432 -14.377 18.492 1.00 27.58 299 ASP A C 1
ATOM 2400 O O . ASP A 1 299 ? 58.734 -13.571 17.620 1.00 27.58 299 ASP A O 1
ATOM 2404 N N . GLU A 1 300 ? 58.124 -13.860 19.689 1.00 28.52 300 GLU A N 1
ATOM 2405 C CA . GLU A 1 300 ? 57.457 -14.328 20.918 1.00 28.52 300 GLU A CA 1
ATOM 2406 C C . GLU A 1 300 ? 57.364 -13.103 21.889 1.00 28.52 300 GLU A C 1
ATOM 2408 O O . GLU A 1 300 ? 58.215 -12.221 21.831 1.00 28.52 300 GLU A O 1
ATOM 2413 N N . VAL A 1 301 ? 56.328 -13.080 22.747 1.00 26.14 301 VAL A N 1
ATOM 2414 C CA . VAL A 1 301 ? 56.182 -12.548 24.142 1.00 26.14 301 VAL A CA 1
ATOM 2415 C C . VAL A 1 301 ? 56.516 -11.089 24.575 1.00 26.14 301 VAL A C 1
ATOM 2417 O O . VAL A 1 301 ? 57.637 -10.616 24.421 1.00 26.14 301 VAL A O 1
ATOM 2420 N N . ALA A 1 302 ? 55.537 -10.452 25.262 1.00 27.12 302 ALA A N 1
ATOM 2421 C CA . ALA A 1 302 ? 55.554 -9.882 26.650 1.00 27.12 302 ALA A CA 1
ATOM 2422 C C . ALA A 1 302 ? 54.492 -8.752 26.782 1.00 27.12 302 ALA A C 1
ATOM 2424 O O . ALA A 1 302 ? 54.563 -7.766 26.053 1.00 27.12 302 ALA A O 1
ATOM 2425 N N . GLU A 1 303 ? 53.339 -8.939 27.446 1.00 28.75 303 GLU A N 1
ATOM 2426 C CA . GLU A 1 303 ? 53.055 -8.763 28.898 1.00 28.75 303 GLU A CA 1
ATOM 2427 C C . GLU A 1 303 ? 53.525 -7.415 29.492 1.00 28.75 303 GLU A C 1
ATOM 2429 O O . GLU A 1 303 ? 54.721 -7.174 29.598 1.00 28.75 303 GLU A O 1
ATOM 2434 N N . ASP A 1 304 ? 52.587 -6.515 29.839 1.00 28.33 304 ASP A N 1
ATOM 2435 C CA . ASP A 1 304 ? 52.219 -6.272 31.249 1.00 28.33 304 ASP A CA 1
ATOM 2436 C C . ASP A 1 304 ? 51.092 -5.231 31.458 1.00 28.33 304 ASP A C 1
ATOM 2438 O O . ASP A 1 304 ? 50.834 -4.340 30.647 1.00 28.33 304 ASP A O 1
ATOM 2442 N N . ASP A 1 305 ? 50.430 -5.446 32.594 1.00 28.30 305 ASP A N 1
ATOM 2443 C CA . ASP A 1 305 ? 49.234 -4.885 33.228 1.00 28.30 305 ASP A CA 1
ATOM 2444 C C . ASP A 1 305 ? 49.114 -3.350 33.425 1.00 28.30 305 ASP A C 1
ATOM 2446 O O . ASP A 1 305 ? 50.096 -2.612 33.466 1.00 28.30 305 ASP A O 1
ATOM 2450 N N . ILE A 1 306 ? 47.874 -2.886 33.688 1.00 30.94 306 ILE A N 1
ATOM 2451 C CA . ILE A 1 306 ? 47.416 -2.238 34.954 1.00 30.94 306 ILE A CA 1
ATOM 2452 C C . ILE A 1 306 ? 46.131 -1.393 34.710 1.00 30.94 306 ILE A C 1
ATOM 2454 O O . ILE A 1 306 ? 46.161 -0.305 34.138 1.00 30.94 306 ILE A O 1
ATOM 2458 N N . GLU A 1 307 ? 44.992 -1.871 35.227 1.00 30.98 307 GLU A N 1
ATOM 2459 C CA . GLU A 1 307 ? 43.877 -1.066 35.793 1.00 30.98 307 GLU A CA 1
ATOM 2460 C C . GLU A 1 307 ? 44.134 -0.915 37.318 1.00 30.98 307 GLU A C 1
ATOM 2462 O O . GLU A 1 307 ? 44.887 -1.754 37.823 1.00 30.98 307 GLU A O 1
ATOM 2467 N N . PRO A 1 308 ? 43.546 0.022 38.126 1.00 40.38 308 PRO A N 1
ATOM 2468 C CA . PRO A 1 308 ? 42.106 0.384 38.183 1.00 40.38 308 PRO A CA 1
ATOM 2469 C C . PRO A 1 308 ? 41.832 1.881 38.564 1.00 40.38 308 PRO A C 1
ATOM 2471 O O . PRO A 1 308 ? 42.736 2.623 38.924 1.00 40.38 308 PRO A O 1
ATOM 2474 N N . THR A 1 309 ? 40.630 2.478 38.507 1.00 27.67 309 THR A N 1
ATOM 2475 C CA . THR A 1 309 ? 39.612 2.504 39.588 1.00 27.67 309 THR A CA 1
ATOM 2476 C C . THR A 1 309 ? 38.476 3.521 39.298 1.00 27.67 309 THR A C 1
ATOM 2478 O O . THR A 1 309 ? 38.708 4.704 39.089 1.00 27.67 309 THR A O 1
ATOM 2481 N N . ARG A 1 310 ? 37.226 3.038 39.361 1.00 27.59 310 ARG A N 1
ATOM 2482 C CA . ARG A 1 310 ? 36.059 3.492 40.167 1.00 27.59 310 ARG A CA 1
ATOM 2483 C C . ARG A 1 310 ? 35.816 4.998 40.458 1.00 27.59 310 ARG A C 1
ATOM 2485 O O . ARG A 1 310 ? 36.485 5.567 41.311 1.00 27.59 310 ARG A O 1
ATOM 2492 N N . GLN A 1 311 ? 34.645 5.518 40.047 1.00 29.42 311 GLN A N 1
ATOM 2493 C CA . GLN A 1 311 ? 33.789 6.337 40.935 1.00 29.42 311 GLN A CA 1
ATOM 2494 C C . GLN A 1 311 ? 32.293 6.344 40.544 1.00 29.42 311 GLN A C 1
ATOM 2496 O O . GLN A 1 311 ? 31.923 6.458 39.381 1.00 29.42 311 GLN A O 1
ATOM 2501 N N . LYS A 1 312 ? 31.448 6.179 41.573 1.00 29.58 312 LYS A N 1
ATOM 2502 C CA . LYS A 1 312 ? 29.973 6.217 41.599 1.00 29.58 312 LYS A CA 1
ATOM 2503 C C . LYS A 1 312 ? 29.471 7.661 41.712 1.00 29.58 312 LYS A C 1
ATOM 2505 O O . LYS A 1 312 ? 30.076 8.390 42.485 1.00 29.58 312 LYS A O 1
ATOM 2510 N N . TRP A 1 313 ? 28.297 7.978 41.153 1.00 25.94 313 TRP A N 1
ATOM 2511 C CA . TRP A 1 313 ? 27.347 8.956 41.720 1.00 25.94 313 TRP A CA 1
ATOM 2512 C C . TRP A 1 313 ? 25.893 8.573 41.381 1.00 25.94 313 TRP A C 1
ATOM 2514 O O . TRP A 1 313 ? 25.605 8.080 40.294 1.00 25.94 313 TRP A O 1
ATOM 2524 N N . THR A 1 314 ? 24.997 8.763 42.350 1.00 27.72 314 THR A N 1
ATOM 2525 C CA . THR A 1 314 ? 23.559 8.426 42.361 1.00 27.72 314 THR A CA 1
ATOM 2526 C C . THR A 1 314 ? 22.706 9.689 42.565 1.00 27.72 314 THR A C 1
ATOM 2528 O O . THR A 1 314 ? 23.084 10.472 43.428 1.00 27.72 314 THR A O 1
ATOM 2531 N N . ALA A 1 315 ? 21.598 9.809 41.798 1.00 27.11 315 ALA A N 1
ATOM 2532 C CA . ALA A 1 315 ? 20.198 10.253 42.096 1.00 27.11 315 ALA A CA 1
ATOM 2533 C C . ALA A 1 315 ? 19.947 11.478 43.037 1.00 27.11 315 ALA A C 1
ATOM 2535 O O . ALA A 1 315 ? 20.632 11.591 44.040 1.00 27.11 315 ALA A O 1
ATOM 2536 N N . GLU A 1 316 ? 18.985 12.419 42.930 1.00 27.75 316 GLU A N 1
ATOM 2537 C CA . GLU A 1 316 ? 17.653 12.693 42.300 1.00 27.75 316 GLU A CA 1
ATOM 2538 C C . GLU A 1 316 ? 17.286 14.199 42.636 1.00 27.75 316 GLU A C 1
ATOM 2540 O O . GLU A 1 316 ? 18.196 14.887 43.103 1.00 27.75 316 GLU A O 1
ATOM 2545 N N . PRO A 1 317 ? 16.027 14.739 42.688 1.00 40.56 317 PRO A N 1
ATOM 2546 C CA . PRO A 1 317 ? 14.829 14.776 41.799 1.00 40.56 317 PRO A CA 1
ATOM 2547 C C . PRO A 1 317 ? 14.233 16.213 41.573 1.00 40.56 317 PRO A C 1
ATOM 2549 O O . PRO A 1 317 ? 14.645 17.178 42.210 1.00 40.56 317 PRO A O 1
ATOM 2552 N N . GLY A 1 318 ? 13.173 16.338 40.746 1.00 25.94 318 GLY A N 1
ATOM 2553 C CA . GLY A 1 318 ? 12.206 17.474 40.720 1.00 25.94 318 GLY A CA 1
ATOM 255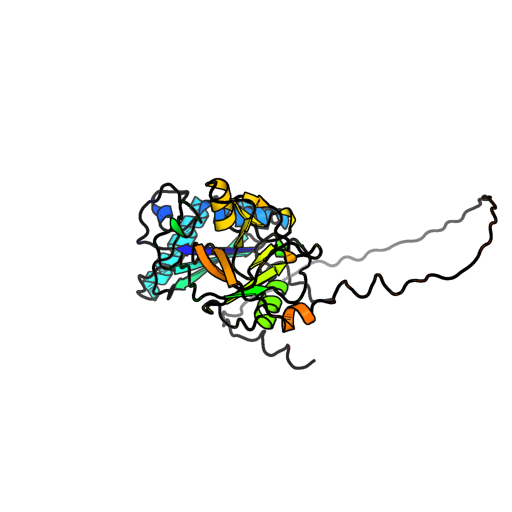4 C C . GLY A 1 318 ? 11.609 17.725 39.319 1.00 25.94 318 GLY A C 1
ATOM 2555 O O . GLY A 1 318 ? 12.369 17.991 38.397 1.00 25.94 318 GLY A O 1
ATOM 2556 N N . ALA A 1 319 ? 10.332 17.400 39.032 1.00 25.75 319 ALA A N 1
ATOM 2557 C CA . ALA A 1 319 ? 9.122 18.259 39.124 1.00 25.75 319 ALA A CA 1
ATOM 2558 C C . ALA A 1 319 ? 9.244 19.560 38.297 1.00 25.75 319 ALA A C 1
ATOM 2560 O O . ALA A 1 319 ? 10.259 20.230 38.387 1.00 25.75 319 ALA A O 1
ATOM 2561 N N . GLU A 1 320 ? 8.309 20.062 37.495 1.00 26.98 320 GLU A N 1
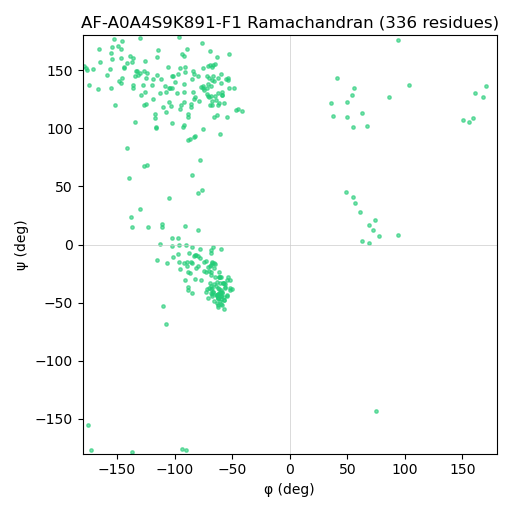ATOM 2562 C CA . GLU A 1 320 ? 6.963 19.738 37.014 1.00 26.98 320 GLU A CA 1
ATOM 2563 C C . GLU A 1 320 ? 6.728 20.688 35.809 1.00 26.98 320 GLU A C 1
ATOM 2565 O O . GLU A 1 320 ? 7.472 21.651 35.634 1.00 26.98 320 GLU A O 1
ATOM 2570 N N . ASP A 1 321 ? 5.675 20.438 35.026 1.00 27.30 321 ASP A N 1
ATOM 2571 C CA . ASP A 1 321 ? 5.041 21.364 34.074 1.00 27.30 321 ASP A CA 1
ATOM 2572 C C . ASP A 1 321 ? 5.846 21.886 32.874 1.00 27.30 321 ASP A C 1
ATOM 2574 O O . ASP A 1 321 ? 6.681 22.762 33.002 1.00 27.30 321 ASP A O 1
ATOM 2578 N N . PHE A 1 322 ? 5.450 21.498 31.652 1.00 27.02 322 PHE A N 1
ATOM 2579 C CA . PHE A 1 322 ? 5.127 22.491 30.617 1.00 27.02 322 PHE A CA 1
ATOM 2580 C C . PHE A 1 322 ? 4.222 21.909 29.520 1.00 27.02 322 PHE A C 1
ATOM 2582 O O . PHE A 1 322 ? 4.223 20.727 29.181 1.00 27.02 322 PHE A O 1
ATOM 2589 N N . ARG A 1 323 ? 3.372 22.808 29.038 1.00 27.45 323 ARG A N 1
ATOM 2590 C CA . ARG A 1 323 ? 2.098 22.619 28.351 1.00 27.45 323 ARG A CA 1
ATOM 2591 C C . ARG A 1 323 ? 2.199 22.064 26.928 1.00 27.45 323 ARG A C 1
ATOM 2593 O O . ARG A 1 323 ? 3.125 22.345 26.177 1.00 27.45 323 ARG A O 1
ATOM 2600 N N . ASN A 1 324 ? 1.110 21.398 26.541 1.00 29.64 324 ASN A N 1
ATOM 2601 C CA . ASN A 1 324 ? 0.624 21.258 25.170 1.00 29.64 324 ASN A CA 1
ATOM 2602 C C . ASN A 1 324 ? 0.745 22.575 24.383 1.00 29.64 324 ASN A C 1
ATOM 2604 O O . ASN A 1 324 ? -0.035 23.486 24.645 1.00 29.64 324 ASN A O 1
ATOM 2608 N N . THR A 1 325 ? 1.576 22.613 23.340 1.00 28.89 325 THR A N 1
ATOM 2609 C CA . THR A 1 325 ? 1.296 23.421 22.143 1.00 28.89 325 THR A CA 1
ATOM 2610 C C . THR A 1 325 ? 1.926 22.832 20.879 1.00 28.89 325 THR A C 1
ATOM 2612 O O . THR A 1 325 ? 3.137 22.722 20.757 1.00 28.89 325 THR A O 1
ATOM 2615 N N . ALA A 1 326 ? 1.032 22.524 19.937 1.00 28.06 326 ALA A N 1
ATOM 2616 C CA . ALA A 1 326 ? 1.132 22.771 18.498 1.00 28.06 326 ALA A CA 1
ATOM 2617 C C . ALA A 1 326 ? 2.188 22.022 17.653 1.00 28.06 326 ALA A C 1
ATOM 2619 O O . ALA A 1 326 ? 3.336 22.424 17.496 1.00 28.06 326 ALA A O 1
ATOM 2620 N N . PHE A 1 327 ? 1.679 21.002 16.949 1.00 34.38 327 PHE A N 1
ATOM 2621 C CA . PHE A 1 327 ? 2.055 20.673 15.573 1.00 34.38 327 PHE A CA 1
ATOM 2622 C C . PHE A 1 327 ? 2.069 21.935 14.694 1.00 34.38 327 PHE A C 1
ATOM 2624 O O . PHE A 1 327 ? 1.009 22.495 14.415 1.00 34.38 327 PHE A O 1
ATOM 2631 N N . THR A 1 328 ? 3.240 22.312 14.182 1.00 30.45 328 THR A N 1
ATOM 2632 C CA . THR A 1 328 ? 3.351 23.236 13.045 1.00 30.45 328 THR A CA 1
ATOM 2633 C C . THR A 1 328 ? 4.551 22.862 12.173 1.00 30.45 328 THR A C 1
ATOM 2635 O O . THR A 1 328 ? 5.560 22.352 12.652 1.00 30.45 328 THR A O 1
ATOM 2638 N N . LEU A 1 329 ? 4.361 23.027 10.866 1.00 34.75 329 LEU A N 1
ATOM 2639 C CA . LEU A 1 329 ? 5.228 22.650 9.751 1.00 34.75 329 LEU A CA 1
ATOM 2640 C C . LEU A 1 329 ? 6.610 23.336 9.783 1.00 34.75 329 LEU A C 1
ATOM 2642 O O . LEU A 1 329 ? 6.728 24.421 9.230 1.00 34.75 329 LEU A O 1
AT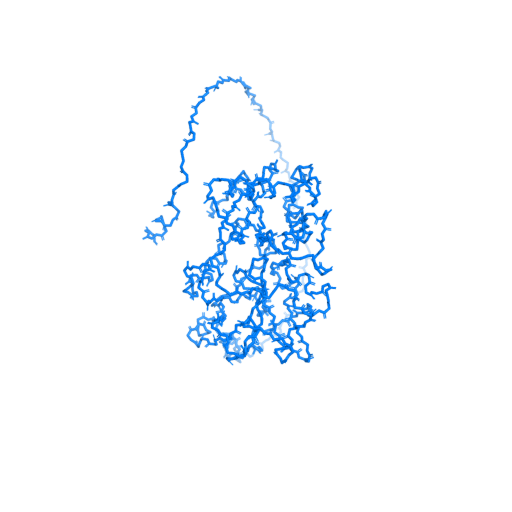OM 2646 N N . ASP A 1 330 ? 7.654 22.704 10.333 1.00 33.34 330 ASP A N 1
ATOM 2647 C CA . ASP A 1 330 ? 9.005 23.319 10.317 1.00 33.34 330 ASP A CA 1
ATOM 2648 C C . ASP A 1 330 ? 10.177 22.369 9.988 1.00 33.34 330 ASP A C 1
ATOM 2650 O O . ASP A 1 330 ? 11.333 22.613 10.316 1.00 33.34 330 ASP A O 1
ATOM 2654 N N . VAL A 1 331 ? 9.917 21.257 9.295 1.00 32.81 331 VAL A N 1
ATOM 2655 C CA . VAL A 1 331 ? 11.003 20.360 8.829 1.00 32.81 331 VAL A CA 1
ATOM 2656 C C . VAL A 1 331 ? 11.409 20.648 7.374 1.00 32.81 331 VAL A C 1
ATOM 2658 O O . VAL A 1 331 ? 12.475 20.230 6.935 1.00 32.81 331 VAL A O 1
ATOM 2661 N N . PHE A 1 332 ? 10.603 21.400 6.616 1.00 30.73 332 PHE A N 1
ATOM 2662 C CA . PHE A 1 332 ? 10.861 21.656 5.192 1.00 30.73 332 PHE A CA 1
ATOM 2663 C C . PHE A 1 332 ? 11.748 22.883 4.914 1.00 30.73 332 PHE A C 1
ATOM 2665 O O . PHE A 1 332 ? 12.408 22.906 3.879 1.00 30.73 332 PHE A O 1
ATOM 2672 N N . GLU A 1 333 ? 11.839 23.868 5.817 1.00 30.53 333 GLU A N 1
ATOM 2673 C CA . GLU A 1 333 ? 12.618 25.094 5.554 1.00 30.53 333 GLU A CA 1
ATOM 2674 C C . GLU A 1 333 ? 14.118 24.980 5.874 1.00 30.53 333 GLU A C 1
ATOM 2676 O O . GLU A 1 333 ? 14.921 25.759 5.362 1.00 30.53 333 GLU A O 1
ATOM 2681 N N . ARG A 1 334 ? 14.553 23.969 6.638 1.00 32.38 334 ARG A N 1
ATOM 2682 C CA . ARG A 1 334 ? 15.977 23.818 7.004 1.00 32.38 334 ARG A CA 1
ATOM 2683 C C . ARG A 1 334 ? 16.859 23.163 5.935 1.00 32.38 334 ARG A C 1
ATOM 2685 O O . ARG A 1 334 ? 18.076 23.191 6.073 1.00 32.38 334 ARG A O 1
ATOM 2692 N N . ALA A 1 335 ? 16.287 22.614 4.863 1.00 30.72 335 ALA A N 1
ATOM 2693 C CA . ALA A 1 335 ? 17.036 21.860 3.848 1.00 30.72 335 ALA A CA 1
ATOM 2694 C C . ALA A 1 335 ? 17.442 22.671 2.596 1.00 30.72 335 ALA A C 1
ATOM 2696 O O . ALA A 1 335 ? 17.976 22.095 1.655 1.00 30.72 335 ALA A O 1
ATOM 2697 N N . LEU A 1 336 ? 17.204 23.989 2.563 1.00 29.95 336 LEU A N 1
ATOM 2698 C CA . LEU A 1 336 ? 17.512 24.856 1.409 1.00 29.95 336 LEU A CA 1
ATOM 2699 C C . LEU A 1 336 ? 18.661 25.856 1.650 1.00 29.95 336 LEU A C 1
ATOM 2701 O O . LEU A 1 336 ? 18.796 26.825 0.907 1.00 29.95 336 LEU A O 1
ATOM 2705 N N . LYS A 1 337 ? 19.501 25.645 2.672 1.00 35.28 337 LYS A N 1
ATOM 2706 C CA . LYS A 1 337 ? 20.652 26.523 2.972 1.00 35.28 337 LYS A CA 1
ATOM 2707 C C . LYS A 1 337 ? 21.993 25.800 3.181 1.00 35.28 337 LYS A C 1
ATOM 2709 O O . LYS A 1 337 ? 22.839 26.311 3.909 1.00 35.28 337 LYS A O 1
ATOM 2714 N N . LEU A 1 338 ? 22.214 24.664 2.520 1.00 31.92 338 LEU A N 1
ATOM 2715 C CA . LEU A 1 338 ? 23.550 24.069 2.373 1.00 31.92 338 LEU A CA 1
ATOM 2716 C C . LEU A 1 338 ? 23.806 23.662 0.926 1.00 31.92 338 LEU A C 1
ATOM 2718 O O . LEU A 1 338 ? 22.920 22.983 0.358 1.00 31.92 338 LEU A O 1
#

Organism: Aureobasidium pullulans (NCBI:txid5580)

Solvent-accessible surface area (backbone atoms only — not comparable to full-atom values): 20406 Å² total; per-residue (Å²): 130,82,80,76,76,53,67,87,77,39,33,40,48,44,58,27,24,37,26,89,81,49,67,85,47,90,88,46,58,56,74,48,90,75,37,43,23,37,54,45,42,51,47,49,40,51,49,52,48,55,42,32,55,80,70,66,26,63,62,22,56,72,60,55,71,50,51,53,49,55,46,52,54,50,50,50,54,48,51,52,49,28,70,74,67,70,59,82,70,40,26,38,36,36,44,37,37,26,52,84,36,53,73,48,76,47,78,42,79,53,85,70,91,64,81,63,39,69,80,72,87,54,79,52,57,94,76,38,91,47,86,37,43,34,96,78,38,82,25,36,30,30,73,46,50,63,65,44,82,70,44,71,58,38,36,30,55,40,71,65,43,65,72,41,52,48,40,28,54,80,60,72,47,91,55,95,79,51,57,57,47,31,35,39,27,22,86,84,44,25,34,28,26,30,66,82,32,41,49,34,42,81,51,96,94,39,43,32,26,45,28,70,87,46,24,22,54,76,41,49,46,55,52,50,35,42,78,69,67,44,35,43,74,35,88,42,52,57,88,76,64,51,66,70,37,75,30,40,36,29,28,42,59,63,22,39,35,31,23,28,26,48,72,52,69,80,40,58,71,63,29,84,68,82,77,73,79,78,84,76,80,72,87,84,80,84,90,84,90,84,87,82,89,82,87,89,87,86,90,82,91,83,90,84,87,85,86,90,85,90,87,88,89,79,92,88,90,81,90,79,88,86,77,94,75,79,95,72,96,70,79,77,75,75,75,79,80,124

Nearest PDB structures (foldseek):
  3qqm-assembly8_H  TM=8.500E-01  e=1.433E-14  Mesorhizobium loti
  4k6n-assembly1_A  TM=6.916E-01  e=1.709E-16  Saccharomyces cerevisiae S288C
  6h65-assembly2_B  TM=6.968E-01  e=3.328E-09  Haliangium ochraceum DSM 14365
  1i1k-assembly1_A  TM=6.933E-01  e=6.318E-09  Escherichia coli
  7neb-assembly1_A  TM=6.242E-01  e=1.271E-08  Thermobaculum terrenum ATCC BAA-798

Radius of gyration: 26.12 Å; Cα contacts (8 Å, |Δi|>4): 529; chains: 1; bounding box: 80×47×67 Å